Protein AF-A0A1G2Z4V5-F1 (afdb_monomer)

Nearest PDB structures (foldseek):
  4zr8-assembly1_B  TM=8.548E-01  e=4.952E-03  Acinetobacter baumannii AB5075
  4zr8-assembly1_A  TM=8.471E-01  e=4.952E-03  Acinetobacter baumannii AB5075
  1jpk-assembly1_A-2  TM=8.724E-01  e=3.486E-02  Homo sapiens
  1jpi-assembly1_A-2  TM=8.706E-01  e=3.692E-02  Homo sapiens
  1p1x-assembly2_B  TM=6.203E-01  e=1.950E-01  Escherichia coli K-12

Solvent-accessible surface area (backbone atoms only — not comparable to full-atom values): 11414 Å² total; per-residue (Å²): 136,90,85,61,62,84,52,39,52,63,18,20,52,78,68,78,39,34,32,60,64,20,52,75,34,43,69,43,40,20,53,11,47,30,53,41,36,76,73,66,66,35,69,61,67,56,93,45,29,66,65,90,46,40,68,50,32,45,74,68,33,64,68,43,87,48,70,80,77,37,71,57,43,62,88,61,80,83,57,99,47,80,72,57,61,78,73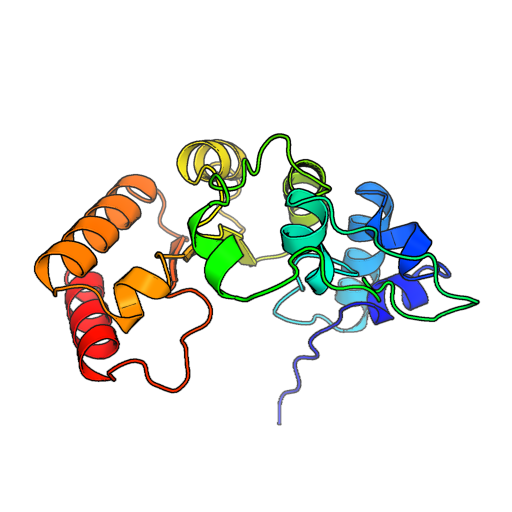,58,72,84,77,51,41,81,73,34,55,70,54,58,55,41,63,68,29,50,60,69,39,68,51,54,55,47,76,43,56,49,74,38,61,54,66,63,50,45,65,74,50,61,85,48,65,78,29,34,38,31,45,24,41,54,37,65,42,55,45,71,45,56,69,72,56,44,50,52,50,50,54,51,54,50,62,73,41,64,96,50,83,53,54,44,83,37,57,58,81,71,60,91,83,39,52,64,63,53,55,51,52,49,52,56,56,60,74,76,108

pLDDT: mean 85.46, std 8.33, range [49.22, 97.31]

Foldseek 3Di:
DDDADADAQVLLVLVVHALVVQQQALLSQLNSQLSVCVPRVHPPRDQGHLPVCQVVQLVVQDFDDDPDNDGTDRPDHPDPDPVCVVVDDQGAQCDGGSNNSGLVSVVSSVGQEDEAEPSYPLLVSCVVCVPVLSHQYEYEDDQCCLQPNDLVSLLVSLVVVCVSCPPRDRYHYHHPPHDPNRDVVSVVSSVVSNVVD

Mean predicted aligned error: 10.39 Å

Sequence (197 aa):
MDISPSVYEHAAFLIGRTPWEASRNGDLIFEAHAEAYRRYRQTPIMPGIDIYNLEAEAYGGVVEKPGGVGVPAIKKPILGSAYELTTLRPLDPQRDGRIPVIVDDMLSTGTGYLVCPFETDQEAFMRKVWDRTDVRIRINSDVELISRGAWEQIRADADRIIRLAEGRENVCMGTGALPYETPPENVLMLMDYVRRR

Structure (mmCIF, N/CA/C/O backbone):
data_AF-A0A1G2Z4V5-F1
#
_entry.id   AF-A0A1G2Z4V5-F1
#
loop_
_atom_site.group_PDB
_atom_site.id
_atom_site.type_symbol
_atom_site.label_atom_id
_atom_site.label_alt_id
_atom_site.label_comp_id
_atom_site.label_asym_id
_atom_site.label_entity_id
_atom_site.label_seq_id
_atom_site.pdbx_PDB_ins_code
_atom_site.Cartn_x
_atom_site.Cartn_y
_atom_site.Cartn_z
_atom_site.occupancy
_atom_site.B_iso_or_equiv
_atom_site.auth_seq_id
_atom_site.auth_comp_id
_atom_site.auth_asym_id
_atom_site.auth_atom_id
_atom_site.pdbx_PDB_model_num
ATOM 1 N N . MET A 1 1 ? 5.479 -16.846 21.937 1.00 49.22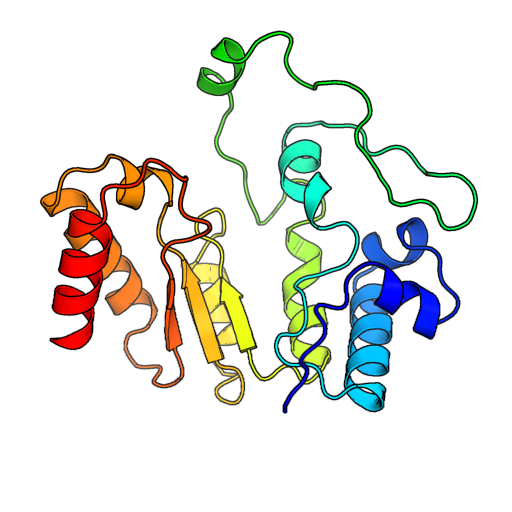 1 MET A N 1
ATOM 2 C CA . MET A 1 1 ? 6.079 -15.937 20.942 1.00 49.22 1 MET A CA 1
ATOM 3 C C . MET A 1 1 ? 5.167 -15.985 19.738 1.00 49.22 1 MET A C 1
ATOM 5 O O . MET A 1 1 ? 4.939 -17.084 19.250 1.00 49.22 1 MET A O 1
ATOM 9 N N . ASP A 1 2 ? 4.585 -14.851 19.357 1.00 58.84 2 ASP A N 1
ATOM 10 C CA . ASP A 1 2 ? 3.676 -14.767 18.210 1.00 58.84 2 ASP A CA 1
ATOM 11 C C . ASP A 1 2 ? 4.446 -14.505 16.915 1.00 58.84 2 ASP A C 1
ATOM 13 O O . ASP A 1 2 ? 5.480 -13.834 16.920 1.00 58.84 2 ASP A O 1
ATOM 17 N N . ILE A 1 3 ? 3.927 -15.042 15.812 1.00 64.94 3 ILE A N 1
ATOM 18 C CA . ILE A 1 3 ? 4.439 -14.851 14.454 1.00 64.94 3 ILE A CA 1
ATOM 19 C C . ILE A 1 3 ? 3.297 -14.364 13.567 1.00 64.94 3 ILE A C 1
ATOM 21 O O . ILE A 1 3 ? 2.235 -14.976 13.527 1.00 64.94 3 ILE A O 1
ATOM 25 N N . SER A 1 4 ? 3.528 -13.275 12.835 1.00 69.94 4 SER A N 1
ATOM 26 C CA . SER A 1 4 ? 2.608 -12.801 11.805 1.00 69.94 4 SER A CA 1
ATOM 27 C C . SER A 1 4 ? 3.356 -12.657 10.480 1.00 69.94 4 SER A C 1
ATOM 29 O O . SER A 1 4 ? 4.174 -11.744 10.339 1.00 69.94 4 SER A O 1
ATOM 31 N N . PRO A 1 5 ? 3.171 -13.590 9.532 1.00 69.19 5 PRO A N 1
ATOM 32 C CA . PRO A 1 5 ? 3.927 -13.588 8.290 1.00 69.19 5 PRO A CA 1
ATOM 33 C C . PRO A 1 5 ? 3.377 -12.550 7.303 1.00 69.19 5 PRO A C 1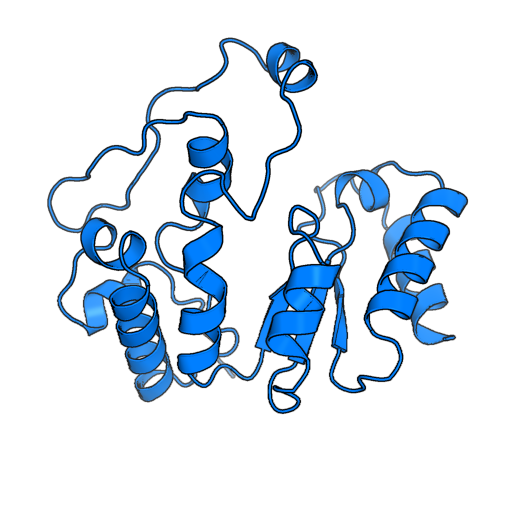
ATOM 35 O O . PRO A 1 5 ? 2.184 -12.529 7.009 1.00 69.19 5 PRO A O 1
ATOM 38 N N . SER A 1 6 ? 4.259 -11.742 6.714 1.00 80.31 6 SER A N 1
ATOM 39 C CA . SER A 1 6 ? 3.913 -10.902 5.562 1.00 80.31 6 SER A CA 1
ATOM 40 C C . SER A 1 6 ? 3.901 -11.755 4.295 1.00 80.31 6 SER A C 1
ATOM 42 O O . SER A 1 6 ? 4.950 -12.085 3.742 1.00 80.31 6 SER A O 1
ATOM 44 N N . VAL A 1 7 ? 2.709 -12.153 3.857 1.00 83.31 7 VAL A N 1
ATOM 45 C CA . VAL A 1 7 ? 2.523 -13.034 2.698 1.00 83.31 7 VAL A CA 1
ATOM 46 C C . VAL A 1 7 ? 2.295 -12.188 1.444 1.00 83.31 7 VAL A C 1
ATOM 48 O O . VAL A 1 7 ? 1.261 -11.543 1.345 1.00 83.31 7 VAL A O 1
ATOM 51 N N . TYR A 1 8 ? 3.245 -12.201 0.503 1.00 86.88 8 TYR A N 1
ATOM 52 C CA . TYR A 1 8 ? 3.154 -11.532 -0.807 1.00 86.88 8 TYR A CA 1
ATOM 53 C C . TYR A 1 8 ? 2.958 -12.572 -1.925 1.00 86.88 8 TYR A C 1
ATOM 55 O O . TYR A 1 8 ? 1.900 -13.189 -2.014 1.00 86.88 8 TYR A O 1
ATOM 63 N N . GLU A 1 9 ? 3.988 -12.859 -2.725 1.00 89.62 9 GLU A N 1
ATOM 64 C CA . GLU A 1 9 ? 3.958 -13.807 -3.853 1.00 89.62 9 GLU A CA 1
ATOM 65 C C . GLU A 1 9 ? 3.586 -15.228 -3.432 1.00 89.62 9 GLU A C 1
ATOM 67 O O . GLU A 1 9 ? 2.983 -15.976 -4.202 1.00 89.62 9 GLU A O 1
ATOM 72 N N . HIS A 1 10 ? 3.892 -15.585 -2.185 1.00 89.50 10 HIS A N 1
ATOM 73 C CA . HIS A 1 10 ? 3.499 -16.866 -1.606 1.00 89.50 10 HIS A CA 1
ATOM 74 C C . HIS A 1 10 ? 1.977 -17.068 -1.595 1.00 89.50 10 HIS A C 1
ATOM 76 O O . HIS A 1 10 ? 1.522 -18.204 -1.652 1.00 89.50 10 HIS A O 1
ATOM 82 N N . ALA A 1 11 ? 1.171 -16.001 -1.609 1.00 87.88 11 ALA A N 1
ATOM 83 C CA . ALA A 1 11 ? -0.277 -16.126 -1.740 1.00 87.88 11 ALA A CA 1
ATOM 84 C C . ALA A 1 11 ? -0.675 -16.786 -3.079 1.00 87.88 11 ALA A C 1
ATOM 86 O O . ALA A 1 11 ? -1.522 -17.677 -3.085 1.00 87.88 11 ALA A O 1
ATOM 87 N N . ALA A 1 12 ? -0.026 -16.434 -4.202 1.00 92.69 12 ALA A N 1
ATOM 88 C CA . ALA A 1 12 ? -0.297 -17.065 -5.505 1.00 92.69 12 ALA A CA 1
ATOM 89 C C . ALA A 1 12 ? 0.017 -18.566 -5.495 1.00 92.69 12 ALA A C 1
ATOM 91 O O . ALA A 1 12 ? -0.717 -19.368 -6.079 1.00 92.69 12 ALA A O 1
ATOM 92 N N . PHE A 1 13 ? 1.080 -18.957 -4.789 1.00 93.31 13 PHE A N 1
ATOM 93 C CA . PHE A 1 13 ? 1.459 -20.360 -4.654 1.00 93.31 13 PHE A CA 1
ATOM 94 C C . PHE A 1 13 ? 0.344 -21.197 -4.010 1.00 93.31 13 PHE A C 1
ATOM 96 O O . PHE A 1 13 ? 0.098 -22.323 -4.442 1.00 93.31 13 PHE A O 1
ATOM 103 N N . LEU A 1 14 ? -0.375 -20.645 -3.026 1.00 91.50 14 LEU A N 1
ATOM 104 C CA . LEU A 1 14 ? -1.431 -21.367 -2.307 1.00 91.50 14 LEU A CA 1
ATOM 105 C C . LEU A 1 14 ? -2.638 -21.734 -3.177 1.00 91.50 14 LEU A C 1
ATOM 107 O O . LEU A 1 14 ? -3.346 -22.683 -2.843 1.00 91.50 14 LEU A O 1
ATOM 111 N N . ILE A 1 15 ? -2.836 -21.026 -4.290 1.00 95.38 15 ILE A N 1
ATOM 112 C CA . ILE A 1 15 ? -3.907 -21.276 -5.267 1.00 95.38 15 ILE A CA 1
ATOM 113 C C . ILE A 1 15 ? -3.379 -21.899 -6.571 1.00 95.38 15 ILE A C 1
ATOM 115 O O . ILE A 1 15 ? -4.083 -21.954 -7.577 1.00 95.38 15 ILE A O 1
ATOM 119 N N . GLY A 1 16 ? -2.122 -22.360 -6.584 1.00 92.31 16 GLY A N 1
ATOM 120 C CA . GLY A 1 16 ? -1.518 -23.006 -7.753 1.00 92.31 16 GLY A CA 1
ATOM 121 C C . GLY A 1 16 ? -1.302 -22.066 -8.944 1.00 92.31 16 GLY A C 1
ATOM 122 O O . GLY A 1 16 ? -1.299 -22.520 -10.089 1.00 92.31 16 GLY A O 1
ATOM 123 N N . ARG A 1 17 ? -1.135 -20.763 -8.691 1.00 95.62 17 ARG A N 1
ATOM 124 C CA . ARG A 1 17 ? -0.863 -19.743 -9.712 1.00 95.62 17 ARG A CA 1
ATOM 125 C C . ARG A 1 17 ? 0.556 -19.212 -9.598 1.00 95.62 17 ARG A C 1
ATOM 127 O O . ARG A 1 17 ? 1.186 -19.252 -8.541 1.00 95.62 17 ARG A O 1
ATOM 134 N N . THR A 1 18 ? 1.063 -18.680 -10.702 1.00 95.38 18 THR A N 1
ATOM 135 C CA . THR A 1 18 ? 2.295 -17.887 -10.683 1.00 95.38 18 THR A CA 1
ATOM 136 C C . THR A 1 18 ? 2.016 -16.480 -10.144 1.00 95.38 18 THR A C 1
ATOM 138 O O . THR A 1 18 ? 0.908 -15.962 -10.322 1.00 95.38 18 THR A O 1
ATOM 141 N N . PRO A 1 19 ? 3.019 -15.802 -9.554 1.00 92.31 19 PRO A N 1
ATOM 142 C CA . PRO A 1 19 ? 2.883 -14.398 -9.175 1.00 92.31 19 PRO A CA 1
ATOM 143 C C . PRO A 1 19 ? 2.462 -13.506 -10.346 1.00 92.31 19 PRO A C 1
ATOM 145 O O . PRO A 1 19 ? 1.665 -12.588 -10.163 1.00 92.31 19 PRO A O 1
ATOM 148 N N . TRP A 1 20 ? 2.947 -13.809 -11.558 1.00 93.75 20 TRP A N 1
ATOM 149 C CA . TRP A 1 20 ? 2.545 -13.124 -12.786 1.00 93.75 20 TRP A CA 1
ATOM 150 C C . TRP A 1 20 ? 1.044 -13.240 -13.048 1.00 93.75 20 TRP A C 1
ATOM 152 O O . TRP A 1 20 ? 0.392 -12.229 -13.257 1.00 93.75 20 TRP A O 1
ATOM 162 N N . GLU A 1 21 ? 0.479 -14.447 -13.039 1.00 93.56 21 GLU A N 1
ATOM 163 C CA . GLU A 1 21 ? -0.951 -14.632 -13.317 1.00 93.56 21 GLU A CA 1
ATOM 164 C C . GLU A 1 21 ? -1.824 -13.948 -12.268 1.00 93.56 21 GLU A C 1
ATOM 166 O O . GLU A 1 21 ? -2.744 -13.216 -12.627 1.00 93.56 21 GLU A O 1
ATOM 171 N N . ALA A 1 22 ? -1.512 -14.158 -10.986 1.00 92.31 22 ALA A N 1
ATOM 172 C CA . ALA A 1 22 ? -2.353 -13.674 -9.901 1.00 92.31 22 ALA A CA 1
ATOM 173 C C . ALA A 1 22 ? -2.391 -12.143 -9.848 1.00 92.31 22 ALA A C 1
ATOM 175 O O . ALA A 1 22 ? -3.457 -11.549 -9.853 1.00 92.31 22 ALA A O 1
ATOM 176 N N . SER A 1 23 ? -1.238 -11.479 -9.899 1.00 90.00 23 SER A N 1
ATOM 177 C CA . SER A 1 23 ? -1.145 -10.014 -9.760 1.00 90.00 23 SER A CA 1
ATOM 178 C C . SER A 1 23 ? -1.735 -9.188 -10.914 1.00 90.00 23 SER A C 1
ATOM 180 O O . SER A 1 23 ? -1.718 -7.958 -10.856 1.00 90.00 23 SER A O 1
ATOM 182 N N . ARG A 1 24 ? -2.215 -9.822 -11.991 1.00 90.12 24 ARG A N 1
ATOM 183 C CA . ARG A 1 24 ? -2.901 -9.148 -13.110 1.00 90.12 24 ARG A CA 1
ATOM 184 C C . ARG A 1 24 ? -4.418 -9.331 -13.082 1.00 90.12 24 ARG A C 1
ATOM 186 O O . ARG A 1 24 ? -5.097 -8.818 -13.966 1.00 90.12 24 ARG A O 1
ATOM 193 N N . ASN A 1 25 ? -4.948 -10.058 -12.104 1.00 88.62 25 ASN A N 1
ATOM 194 C CA . ASN A 1 25 ? -6.370 -10.328 -11.994 1.00 88.62 25 ASN A CA 1
ATOM 195 C C . ASN A 1 25 ? -6.818 -10.154 -10.541 1.00 88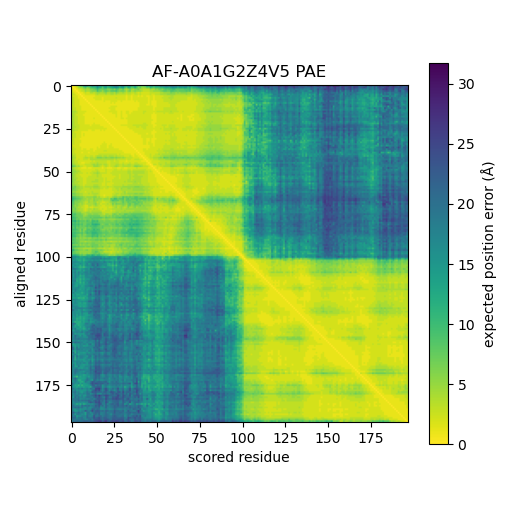.62 25 ASN A C 1
ATOM 197 O O . ASN A 1 25 ? -6.371 -10.879 -9.656 1.00 88.62 25 ASN A O 1
ATOM 201 N N . GLY A 1 26 ? -7.726 -9.207 -10.337 1.00 84.31 26 GLY A N 1
ATOM 202 C CA . GLY A 1 26 ? -8.340 -8.905 -9.054 1.00 84.31 26 GLY A CA 1
ATOM 203 C C . GLY A 1 26 ? -8.889 -10.120 -8.304 1.00 84.31 26 GLY A C 1
ATOM 204 O O . GLY A 1 26 ? -8.491 -10.379 -7.166 1.00 84.31 26 GLY A O 1
ATOM 205 N N . ASP A 1 27 ? -9.682 -10.949 -8.987 1.00 86.94 27 ASP A N 1
ATOM 206 C CA . ASP A 1 27 ? -10.260 -12.174 -8.425 1.00 86.94 27 ASP A CA 1
ATOM 207 C C . ASP A 1 27 ? -9.172 -13.145 -7.941 1.00 86.94 27 ASP A C 1
ATOM 209 O O . ASP A 1 27 ? -9.311 -13.765 -6.887 1.00 86.94 27 ASP A O 1
ATOM 213 N N . LEU A 1 28 ? -8.057 -13.255 -8.676 1.00 91.69 28 LEU A N 1
ATOM 214 C CA . LEU A 1 28 ? -6.940 -14.123 -8.291 1.00 91.69 28 LEU A CA 1
ATOM 215 C C . LEU A 1 28 ? -6.133 -13.553 -7.118 1.00 91.69 28 LEU A C 1
ATOM 217 O O . LEU A 1 28 ? -5.633 -14.329 -6.304 1.00 91.69 28 LEU A O 1
ATOM 221 N N . ILE A 1 29 ? -5.995 -12.225 -7.010 1.00 88.62 29 ILE A N 1
ATOM 222 C CA . ILE A 1 29 ? -5.379 -11.572 -5.840 1.00 88.62 29 ILE A CA 1
ATOM 223 C C . ILE A 1 29 ? -6.225 -11.853 -4.597 1.00 88.62 29 ILE A C 1
ATOM 225 O O . ILE A 1 29 ? -5.682 -12.253 -3.561 1.00 88.62 29 ILE A O 1
ATOM 229 N N . PHE A 1 30 ? -7.544 -11.682 -4.711 1.00 88.19 30 PHE A N 1
ATOM 230 C CA . PHE A 1 30 ? -8.487 -11.998 -3.646 1.00 88.19 30 PHE A CA 1
ATOM 231 C C . PHE A 1 30 ? -8.400 -13.473 -3.242 1.00 88.19 30 PHE A C 1
ATOM 233 O O . PHE A 1 30 ? -8.173 -13.770 -2.067 1.00 88.19 30 PHE A O 1
ATOM 240 N N . GLU A 1 31 ? -8.541 -14.396 -4.198 1.00 91.00 31 GLU A N 1
ATOM 241 C CA . GLU A 1 31 ? -8.523 -15.842 -3.950 1.00 91.00 31 GLU A CA 1
ATOM 242 C C . GLU A 1 31 ? -7.232 -16.264 -3.231 1.00 91.00 31 GLU A C 1
ATOM 244 O O . GLU A 1 31 ? -7.280 -16.964 -2.214 1.00 91.00 31 GLU A O 1
ATOM 249 N N . ALA A 1 32 ? -6.087 -15.766 -3.708 1.00 92.12 32 ALA A N 1
ATOM 250 C CA . ALA A 1 32 ? -4.766 -16.019 -3.146 1.00 92.12 32 ALA A CA 1
ATOM 251 C C . ALA A 1 32 ? -4.645 -15.556 -1.685 1.00 92.12 32 ALA A C 1
ATOM 253 O O . ALA A 1 32 ? -4.225 -16.325 -0.812 1.00 92.12 32 ALA A O 1
ATOM 254 N N . HIS A 1 33 ? -5.019 -14.306 -1.393 1.00 90.19 33 HIS A N 1
ATOM 255 C CA . HIS A 1 33 ? -4.912 -13.747 -0.040 1.00 90.19 33 HIS A CA 1
ATOM 256 C C . HIS A 1 33 ? -5.959 -14.306 0.921 1.00 90.19 33 HIS A C 1
ATOM 258 O O . HIS A 1 33 ? -5.649 -14.523 2.095 1.00 90.19 33 HIS A O 1
ATOM 264 N N . ALA A 1 34 ? -7.164 -14.613 0.436 1.00 89.69 34 ALA A N 1
ATOM 265 C CA . ALA A 1 34 ? -8.182 -15.306 1.216 1.00 89.69 34 ALA A CA 1
ATOM 266 C C . ALA A 1 34 ? -7.701 -16.707 1.622 1.00 89.69 34 ALA A C 1
ATOM 268 O O . ALA A 1 34 ? -7.862 -17.105 2.778 1.00 89.69 34 ALA A O 1
ATOM 269 N N . GLU A 1 35 ? -7.064 -17.446 0.708 1.00 92.06 35 GLU A N 1
ATOM 270 C CA . GLU A 1 35 ? -6.485 -18.754 1.019 1.00 92.06 35 GLU A CA 1
ATOM 271 C C . GLU A 1 35 ? -5.316 -18.651 2.006 1.00 92.06 35 GLU A C 1
ATOM 273 O O . GLU A 1 35 ? -5.252 -19.417 2.972 1.00 92.06 35 GLU A O 1
ATOM 278 N N . ALA A 1 36 ? -4.437 -17.658 1.839 1.00 86.75 36 ALA A N 1
ATOM 279 C CA . ALA A 1 36 ? -3.387 -17.366 2.813 1.00 86.75 36 ALA A CA 1
ATOM 280 C C . ALA A 1 36 ? -3.969 -17.091 4.205 1.00 86.75 36 ALA A C 1
ATOM 282 O O . ALA A 1 36 ? -3.545 -17.713 5.181 1.00 86.75 36 ALA A O 1
ATOM 283 N N . TYR A 1 37 ? -4.990 -16.233 4.290 1.00 87.00 37 TYR A N 1
ATOM 284 C CA . TYR A 1 37 ? -5.643 -15.890 5.551 1.00 87.00 37 TYR A CA 1
ATOM 285 C C . TYR A 1 37 ? -6.307 -17.094 6.221 1.00 87.00 37 TYR A C 1
ATOM 287 O O . TYR A 1 37 ? -6.142 -17.289 7.427 1.00 87.00 37 TYR A O 1
ATOM 295 N N . ARG A 1 38 ? -7.007 -17.952 5.464 1.00 87.88 38 ARG A N 1
ATOM 296 C CA . ARG A 1 38 ? -7.602 -19.187 6.011 1.00 87.88 38 ARG A CA 1
ATOM 297 C C . ARG A 1 38 ? -6.555 -20.090 6.664 1.00 87.88 38 ARG A C 1
ATOM 299 O O . ARG A 1 38 ? -6.861 -20.710 7.683 1.00 87.88 38 ARG A O 1
ATOM 306 N N . ARG A 1 39 ? -5.340 -20.144 6.107 1.00 87.88 39 ARG A N 1
ATOM 307 C CA . ARG A 1 39 ? -4.242 -20.995 6.594 1.00 87.88 39 ARG A CA 1
ATOM 308 C C . ARG A 1 39 ? -3.463 -20.387 7.747 1.00 87.88 39 ARG A C 1
ATOM 310 O O . ARG A 1 39 ? -3.193 -21.082 8.722 1.00 87.88 39 ARG A O 1
ATOM 317 N N . TYR A 1 40 ? -3.066 -19.127 7.616 1.00 84.12 40 TYR A N 1
ATOM 318 C CA . TYR A 1 40 ? -2.091 -18.518 8.520 1.00 84.12 40 TYR A CA 1
ATOM 319 C C . TYR A 1 40 ? -2.701 -17.515 9.485 1.00 84.12 40 TYR A C 1
ATOM 321 O O . TYR A 1 40 ? -2.047 -17.162 10.460 1.00 84.12 40 TYR A O 1
ATOM 329 N N . ARG A 1 41 ? -3.933 -17.053 9.228 1.00 83.69 41 ARG A N 1
ATOM 330 C CA . ARG A 1 41 ? -4.572 -15.967 9.987 1.00 83.69 41 ARG A CA 1
ATOM 331 C C . ARG A 1 41 ? -3.668 -14.736 10.090 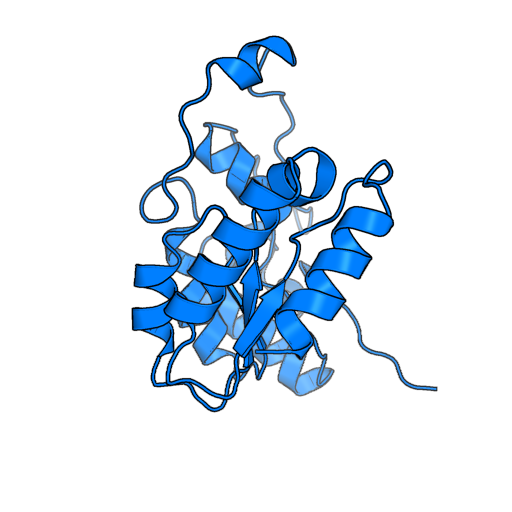1.00 83.69 41 ARG A C 1
ATOM 333 O O . ARG A 1 41 ? -3.678 -14.048 11.106 1.00 83.69 41 ARG A O 1
ATOM 340 N N . GLN A 1 42 ? -2.869 -14.480 9.050 1.00 78.31 42 GLN A N 1
ATOM 341 C CA . GLN A 1 42 ? -1.861 -13.432 9.081 1.00 78.31 42 GLN A CA 1
ATOM 342 C C . GLN A 1 42 ? -2.498 -12.050 9.205 1.00 78.31 42 GLN A C 1
ATOM 344 O O . GLN A 1 42 ? -3.506 -11.747 8.561 1.00 78.31 42 GLN A O 1
ATOM 349 N N . THR A 1 43 ? -1.877 -11.204 10.022 1.00 78.69 43 THR A N 1
ATOM 350 C CA . THR A 1 43 ? -2.241 -9.794 10.186 1.00 78.69 43 THR A CA 1
ATOM 351 C C . THR A 1 43 ? -0.959 -8.954 10.197 1.00 78.69 43 THR A C 1
ATOM 353 O O . THR A 1 43 ? -0.221 -9.004 11.186 1.00 78.69 43 THR A O 1
ATOM 356 N N . PRO A 1 44 ? -0.653 -8.198 9.131 1.00 76.50 44 PRO A N 1
ATOM 357 C CA . PRO A 1 44 ? -1.585 -7.708 8.114 1.00 76.50 44 PRO A CA 1
ATOM 358 C C . PRO A 1 44 ? -1.736 -8.649 6.908 1.00 76.50 44 PRO A C 1
ATOM 360 O O . PRO A 1 44 ? -0.852 -9.453 6.619 1.00 76.50 44 PRO A O 1
ATOM 363 N N . ILE A 1 45 ? -2.832 -8.488 6.161 1.00 81.88 45 ILE A N 1
ATOM 364 C CA . ILE A 1 45 ? -2.941 -8.990 4.783 1.00 81.88 45 ILE A CA 1
ATOM 365 C C . ILE A 1 45 ? -2.259 -7.967 3.869 1.00 81.88 45 ILE A C 1
ATOM 367 O O . ILE A 1 45 ? -2.530 -6.769 3.967 1.00 81.88 45 ILE A O 1
ATOM 371 N N . MET A 1 46 ? -1.320 -8.424 3.038 1.00 82.50 46 MET A N 1
ATOM 372 C CA . MET A 1 46 ? -0.554 -7.539 2.157 1.00 82.50 46 MET A CA 1
ATOM 373 C C . MET A 1 46 ? -1.427 -7.019 1.008 1.00 82.50 46 MET A C 1
ATOM 375 O O . MET A 1 46 ? -2.338 -7.724 0.577 1.00 82.50 46 MET A O 1
ATOM 379 N N . PRO A 1 47 ? -1.149 -5.813 0.475 1.00 72.44 47 PRO A N 1
ATOM 380 C CA . PRO A 1 47 ? -2.041 -5.152 -0.472 1.00 72.44 47 PRO A CA 1
ATOM 381 C C . PRO A 1 47 ? -2.071 -5.728 -1.886 1.00 72.44 47 PRO A C 1
ATOM 383 O O . PRO A 1 47 ? -2.771 -5.218 -2.750 1.00 72.44 47 PRO A O 1
ATOM 386 N N . GLY A 1 48 ? -1.333 -6.800 -2.142 1.00 83.62 48 GLY A N 1
ATOM 387 C CA . GLY A 1 48 ? -1.358 -7.464 -3.428 1.00 83.62 48 GLY A CA 1
ATOM 388 C C . GLY A 1 48 ? -0.226 -8.461 -3.568 1.00 83.62 48 GLY A C 1
ATOM 389 O O . GLY A 1 48 ? 0.417 -8.858 -2.596 1.00 83.62 48 GLY A O 1
ATOM 390 N N . ILE A 1 49 ? -0.014 -8.865 -4.809 1.00 88.56 49 ILE A N 1
ATOM 391 C CA . ILE A 1 49 ? 1.119 -9.659 -5.277 1.00 88.56 49 ILE A CA 1
ATOM 392 C C . ILE A 1 49 ? 1.800 -8.786 -6.323 1.00 88.56 49 ILE A C 1
ATOM 394 O O . ILE A 1 49 ? 1.084 -8.137 -7.087 1.00 88.56 49 ILE A O 1
ATOM 398 N N . ASP A 1 50 ? 3.136 -8.755 -6.378 1.00 89.00 50 ASP A N 1
ATOM 399 C CA . ASP A 1 50 ? 3.850 -7.864 -7.306 1.00 89.00 50 ASP A CA 1
ATOM 400 C C . ASP A 1 50 ? 3.543 -6.366 -7.069 1.00 89.00 50 ASP A C 1
ATOM 402 O O . ASP A 1 50 ? 3.387 -5.577 -8.001 1.00 89.00 50 ASP A O 1
ATOM 406 N N . ILE A 1 51 ? 3.429 -5.964 -5.798 1.00 83.69 51 ILE A N 1
ATOM 407 C CA . ILE A 1 51 ? 3.069 -4.580 -5.446 1.00 83.69 51 ILE A CA 1
ATOM 408 C C . ILE A 1 51 ? 4.183 -3.579 -5.779 1.00 83.69 51 ILE A C 1
ATOM 410 O O . ILE A 1 51 ? 3.912 -2.406 -5.981 1.00 83.69 51 ILE A O 1
ATOM 414 N N . TYR A 1 52 ? 5.431 -4.044 -5.873 1.00 84.44 52 TYR A N 1
ATOM 415 C CA . TYR A 1 52 ? 6.625 -3.203 -6.014 1.00 84.44 52 TYR A CA 1
ATOM 416 C C . TYR A 1 52 ? 6.795 -2.579 -7.404 1.00 84.44 52 TYR A C 1
ATOM 418 O O . TYR A 1 52 ? 7.676 -1.747 -7.600 1.00 84.44 52 TYR A O 1
ATOM 426 N N . ASN A 1 53 ? 6.011 -3.030 -8.386 1.00 89.38 53 ASN A N 1
ATOM 427 C CA . ASN A 1 53 ? 6.093 -2.547 -9.760 1.00 89.38 53 ASN A CA 1
ATOM 428 C C . ASN A 1 53 ? 4.940 -1.601 -10.126 1.00 89.38 53 ASN A C 1
ATOM 430 O O . ASN A 1 53 ? 4.954 -1.087 -11.239 1.00 89.38 53 ASN A O 1
ATOM 434 N N . LEU A 1 54 ? 3.952 -1.378 -9.250 1.00 86.50 54 LEU A N 1
ATOM 435 C CA . LEU A 1 54 ? 2.725 -0.649 -9.601 1.00 86.50 54 LEU A CA 1
ATOM 436 C C . LEU A 1 54 ? 3.001 0.810 -9.982 1.00 86.50 54 LEU A C 1
ATOM 438 O O . LEU A 1 54 ? 2.524 1.276 -11.015 1.00 86.50 54 LEU A O 1
ATOM 442 N N . GLU A 1 55 ? 3.812 1.513 -9.195 1.00 85.12 55 GLU A N 1
ATOM 443 C CA . GLU A 1 55 ? 4.139 2.922 -9.422 1.00 85.12 55 GLU A CA 1
ATOM 444 C C . GLU A 1 55 ? 5.015 3.081 -10.664 1.00 85.12 55 GLU A C 1
ATOM 446 O O . GLU A 1 55 ? 4.769 3.925 -11.522 1.00 85.12 55 GLU A O 1
ATOM 451 N N . ALA A 1 56 ? 6.025 2.226 -10.803 1.00 87.94 56 ALA A N 1
ATOM 452 C CA . ALA A 1 56 ? 6.903 2.249 -11.961 1.00 87.94 56 ALA A CA 1
ATOM 453 C C . ALA A 1 56 ? 6.142 1.872 -13.250 1.00 87.94 56 ALA A C 1
ATOM 455 O O . ALA A 1 56 ? 6.343 2.504 -14.284 1.00 87.94 56 ALA A O 1
ATOM 456 N N . GLU A 1 57 ? 5.211 0.918 -13.198 1.00 89.62 57 GLU A N 1
ATOM 457 C CA . GLU A 1 57 ? 4.305 0.591 -14.308 1.00 89.62 57 GLU A CA 1
ATOM 458 C C . GLU A 1 57 ? 3.393 1.772 -14.669 1.00 89.62 57 GLU A C 1
ATOM 460 O O . GLU A 1 57 ? 3.238 2.080 -15.852 1.00 89.62 57 GLU A O 1
ATOM 465 N N . ALA A 1 58 ? 2.861 2.491 -13.674 1.00 88.12 58 ALA A N 1
ATOM 466 C CA . ALA A 1 58 ? 2.069 3.705 -13.888 1.00 88.12 58 ALA A CA 1
ATOM 467 C C . ALA A 1 58 ? 2.857 4.813 -14.619 1.00 88.12 58 ALA A C 1
ATOM 469 O O . ALA A 1 58 ? 2.277 5.573 -15.396 1.00 88.12 58 ALA A O 1
ATOM 470 N N . TYR A 1 59 ? 4.184 4.854 -14.459 1.00 89.50 59 TYR A N 1
ATOM 471 C CA . TYR A 1 59 ? 5.082 5.755 -15.195 1.00 89.50 59 TYR A CA 1
ATOM 472 C C . TYR A 1 59 ? 5.596 5.199 -16.536 1.00 89.50 59 TYR A C 1
ATOM 474 O O . TYR A 1 59 ? 6.464 5.805 -17.163 1.00 89.50 59 TYR A O 1
ATOM 482 N N . GLY A 1 60 ? 5.055 4.073 -17.013 1.00 89.62 60 GLY A N 1
ATOM 483 C CA . GLY A 1 60 ? 5.425 3.464 -18.297 1.00 89.62 60 GLY A CA 1
ATOM 484 C C . GLY A 1 60 ? 6.515 2.394 -18.203 1.00 89.62 60 GLY A C 1
ATOM 485 O O . GLY A 1 60 ? 7.032 1.939 -19.226 1.00 89.62 60 GLY A O 1
ATOM 486 N N . GLY A 1 61 ? 6.867 1.967 -16.991 1.00 92.06 61 GLY A N 1
ATOM 487 C CA . GLY A 1 61 ? 7.744 0.830 -16.758 1.00 92.06 61 GLY A CA 1
ATOM 488 C C . GLY A 1 61 ? 7.152 -0.465 -17.287 1.00 92.06 61 GLY A C 1
ATOM 489 O O . GLY A 1 61 ? 6.016 -0.827 -16.997 1.00 92.06 61 GLY A O 1
ATOM 490 N N . VAL A 1 62 ? 7.949 -1.195 -18.060 1.00 92.44 62 VAL A N 1
ATOM 491 C CA . VAL A 1 62 ? 7.531 -2.484 -18.610 1.00 92.44 62 VAL A CA 1
ATOM 492 C C . VAL A 1 62 ? 7.895 -3.581 -17.620 1.00 92.44 62 VAL A C 1
ATOM 494 O O . VAL A 1 62 ? 9.067 -3.935 -17.478 1.00 92.44 62 VAL A O 1
ATOM 497 N N . VAL A 1 63 ? 6.886 -4.126 -16.941 1.00 92.19 63 VAL A N 1
ATOM 498 C CA . VAL A 1 63 ? 7.066 -5.294 -16.074 1.00 92.19 63 VAL A CA 1
ATOM 499 C C . VAL A 1 63 ? 7.234 -6.537 -16.945 1.00 92.19 63 VAL A C 1
ATOM 501 O O . VAL A 1 63 ? 6.345 -6.900 -17.717 1.00 92.19 63 VAL A O 1
ATOM 504 N N . GLU A 1 64 ? 8.377 -7.207 -16.837 1.00 92.69 64 GLU A N 1
ATOM 505 C CA . GLU A 1 64 ? 8.656 -8.395 -17.639 1.00 92.69 64 GLU A CA 1
ATOM 506 C C . GLU A 1 64 ? 8.033 -9.649 -17.024 1.00 92.69 64 GLU A C 1
ATOM 508 O O . GLU A 1 64 ? 8.108 -9.869 -15.811 1.00 92.69 64 GLU A O 1
ATOM 513 N N . LYS A 1 65 ? 7.476 -10.519 -17.880 1.00 92.44 65 LYS A N 1
ATOM 514 C CA . LYS A 1 65 ? 6.996 -11.836 -17.459 1.00 92.44 65 LYS A CA 1
ATOM 515 C C . LYS A 1 65 ? 8.180 -12.721 -17.059 1.00 92.44 65 LYS A C 1
ATOM 517 O O . LYS A 1 65 ? 9.009 -13.036 -17.917 1.00 92.44 65 LYS A O 1
ATOM 522 N N . PRO A 1 66 ? 8.264 -13.161 -15.794 1.00 87.25 66 PRO A N 1
ATOM 523 C CA . PRO A 1 66 ? 9.310 -14.073 -15.367 1.00 87.25 66 PRO A CA 1
ATOM 524 C C . PRO A 1 66 ? 9.033 -15.495 -15.874 1.00 87.25 66 PRO A C 1
ATOM 526 O O . PRO A 1 66 ? 7.895 -15.874 -16.157 1.00 87.25 66 PRO A O 1
ATOM 529 N N . GLY A 1 67 ? 10.086 -16.309 -15.969 1.00 84.00 67 GLY A N 1
ATOM 530 C CA . GLY A 1 67 ? 9.944 -17.746 -16.195 1.00 84.00 67 GLY A CA 1
ATOM 531 C C . GLY A 1 67 ? 9.507 -18.471 -14.918 1.00 84.00 67 GLY A C 1
ATOM 532 O O . GLY A 1 67 ? 10.013 -18.181 -13.834 1.00 84.00 67 GLY A O 1
ATOM 533 N N . GLY A 1 68 ? 8.595 -19.437 -15.045 1.00 86.44 68 GLY A N 1
ATOM 534 C CA . GLY A 1 68 ? 8.145 -20.276 -13.929 1.00 86.44 68 GLY A CA 1
ATOM 535 C C . GLY A 1 68 ? 7.514 -19.472 -12.787 1.00 86.44 68 GLY A C 1
ATOM 536 O O . GLY A 1 68 ? 6.590 -18.697 -13.009 1.00 86.44 68 GLY A O 1
ATOM 537 N N .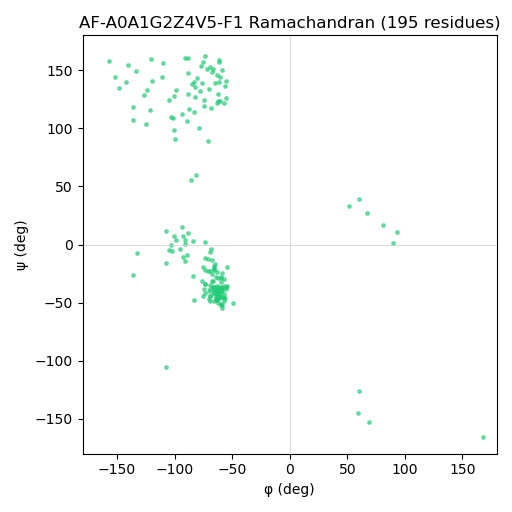 VAL A 1 69 ? 8.020 -19.671 -11.567 1.00 78.81 69 VAL A N 1
ATOM 538 C CA . VAL A 1 69 ? 7.539 -19.018 -10.331 1.00 78.81 69 VAL A CA 1
ATOM 539 C C . VAL A 1 69 ? 8.306 -17.740 -9.979 1.00 78.81 69 VAL A C 1
ATOM 541 O O . VAL A 1 69 ? 8.251 -17.280 -8.841 1.00 78.81 69 VAL A O 1
ATOM 544 N N . GLY A 1 70 ? 9.067 -17.184 -10.925 1.00 82.50 70 GLY A N 1
ATOM 545 C CA . GLY A 1 70 ? 9.799 -15.947 -10.679 1.00 82.50 70 GLY A CA 1
ATOM 546 C C . GLY A 1 70 ? 8.866 -14.780 -10.343 1.00 82.50 70 GLY A C 1
ATOM 547 O O . GLY A 1 70 ? 7.682 -14.775 -10.688 1.00 82.50 70 GLY A O 1
ATOM 548 N N . VAL A 1 71 ? 9.424 -13.779 -9.668 1.00 84.75 71 VAL A N 1
ATOM 549 C CA . VAL A 1 71 ? 8.714 -12.542 -9.329 1.00 84.75 71 VAL A CA 1
ATOM 550 C C . VAL A 1 71 ? 8.754 -11.601 -10.539 1.00 84.75 71 VAL A C 1
ATOM 552 O O . VAL A 1 71 ? 9.809 -11.498 -11.176 1.00 84.75 71 VAL A O 1
ATOM 555 N N . PRO A 1 72 ? 7.638 -10.946 -10.910 1.00 87.75 72 PRO A N 1
ATOM 556 C CA . PRO A 1 72 ? 7.647 -9.944 -11.964 1.00 87.75 72 PRO A CA 1
ATOM 557 C C . PRO A 1 72 ? 8.576 -8.790 -11.589 1.00 87.75 72 PRO A C 1
ATOM 559 O O . PRO A 1 72 ? 8.708 -8.428 -10.421 1.00 87.75 72 PRO A O 1
ATOM 562 N N . ALA A 1 73 ? 9.257 -8.230 -12.581 1.00 89.94 73 ALA A N 1
ATOM 563 C CA . ALA A 1 73 ? 10.211 -7.160 -12.340 1.00 89.94 73 ALA A CA 1
ATOM 564 C C . ALA A 1 73 ? 10.334 -6.247 -13.553 1.00 89.94 73 ALA A C 1
ATOM 566 O O . ALA A 1 73 ? 10.329 -6.704 -14.700 1.00 89.94 73 ALA A O 1
ATOM 567 N N . ILE A 1 74 ? 10.524 -4.962 -13.286 1.00 89.44 74 ILE A N 1
ATOM 568 C CA . ILE A 1 74 ? 11.019 -4.005 -14.269 1.00 89.44 74 ILE A CA 1
ATOM 569 C C . ILE A 1 74 ? 12.545 -4.106 -14.284 1.00 89.44 74 ILE A C 1
ATOM 571 O O . ILE A 1 74 ? 13.214 -3.810 -13.297 1.00 89.44 74 ILE A O 1
ATOM 575 N N . LYS A 1 75 ? 13.115 -4.558 -15.406 1.00 88.88 75 LYS A N 1
ATOM 576 C CA . LYS A 1 75 ? 14.570 -4.781 -15.528 1.00 88.88 75 LYS A CA 1
ATOM 577 C C . LYS A 1 75 ? 15.339 -3.595 -16.091 1.00 88.88 75 LYS A C 1
ATOM 579 O O . LYS A 1 75 ? 16.568 -3.610 -16.100 1.00 88.88 75 LYS A O 1
ATOM 584 N N . LYS A 1 76 ? 14.629 -2.597 -16.613 1.00 89.12 76 LYS A N 1
ATOM 585 C CA . LYS A 1 76 ? 15.222 -1.416 -17.235 1.00 89.12 76 LYS A CA 1
ATOM 586 C C . LYS A 1 76 ? 14.698 -0.167 -16.543 1.00 89.12 76 LYS A C 1
ATOM 588 O O . LYS A 1 76 ? 13.487 -0.072 -16.351 1.00 89.12 76 LYS A O 1
ATOM 593 N N . PRO A 1 77 ? 15.577 0.779 -16.186 1.00 86.00 77 PRO A N 1
ATOM 594 C CA . PRO A 1 77 ? 15.127 2.051 -15.656 1.00 86.00 77 PRO A CA 1
ATOM 595 C C . PRO A 1 77 ? 14.285 2.773 -16.713 1.00 86.00 77 PRO A C 1
ATOM 597 O O . PRO A 1 77 ? 14.592 2.733 -17.905 1.00 86.00 77 PRO A O 1
ATOM 600 N N . ILE A 1 78 ? 13.207 3.404 -16.257 1.00 89.25 78 ILE A N 1
ATOM 601 C CA . ILE A 1 78 ? 12.289 4.186 -17.098 1.00 89.25 78 ILE A CA 1
ATOM 602 C C . ILE A 1 78 ? 12.917 5.538 -17.442 1.00 89.25 78 ILE A C 1
ATOM 604 O O . ILE A 1 78 ? 12.684 6.087 -18.513 1.00 89.25 78 ILE A O 1
ATOM 608 N N . LEU A 1 79 ? 13.737 6.046 -16.523 1.00 87.31 79 LEU A N 1
ATOM 609 C CA . LEU A 1 79 ? 14.405 7.333 -16.607 1.00 87.31 79 LEU A CA 1
ATOM 610 C C . LEU A 1 79 ? 15.907 7.141 -16.790 1.00 87.31 79 LEU A C 1
ATOM 612 O O . LEU A 1 79 ? 16.503 6.236 -16.198 1.00 87.31 79 LEU A O 1
ATOM 616 N N . GLY A 1 80 ? 16.525 8.019 -17.576 1.00 85.94 80 GLY A N 1
ATOM 617 C CA . GLY A 1 80 ? 17.975 8.023 -17.775 1.00 85.94 80 GLY A CA 1
ATOM 618 C C . GLY A 1 80 ? 18.742 8.597 -16.582 1.00 85.94 80 GLY A C 1
ATOM 619 O O . GLY A 1 80 ? 19.939 8.345 -16.430 1.00 85.94 80 GLY A O 1
ATOM 620 N N . SER A 1 81 ? 18.062 9.361 -15.725 1.00 86.38 81 SER A N 1
ATOM 621 C CA . SER A 1 81 ? 18.652 10.045 -14.578 1.00 86.38 81 SER A CA 1
ATOM 622 C C . SER A 1 81 ? 17.616 10.358 -13.496 1.00 86.38 81 SER A C 1
ATOM 624 O O . SER A 1 81 ? 16.426 10.491 -13.769 1.00 86.38 81 SER A O 1
ATOM 626 N N . ALA A 1 82 ? 18.074 10.553 -12.256 1.00 82.38 82 ALA A N 1
ATOM 627 C CA . ALA A 1 82 ? 17.206 11.008 -11.166 1.00 82.38 82 ALA A CA 1
ATOM 628 C C . ALA A 1 82 ? 16.626 12.416 -11.412 1.00 82.38 82 ALA A C 1
ATOM 630 O O . ALA A 1 82 ? 15.574 12.741 -10.876 1.00 82.38 82 ALA A O 1
ATOM 631 N N . TYR A 1 83 ? 17.278 13.248 -12.235 1.00 77.19 83 TYR A N 1
ATOM 632 C CA . TYR A 1 83 ? 16.781 14.587 -12.574 1.00 77.19 83 TYR A CA 1
ATOM 633 C C . TYR A 1 83 ? 15.444 14.532 -13.323 1.00 77.19 83 TYR A C 1
ATOM 635 O O . TYR A 1 83 ? 14.562 15.353 -13.078 1.00 77.19 83 TYR A O 1
ATOM 643 N N . GLU A 1 84 ? 15.259 13.527 -14.178 1.00 81.69 84 GLU A N 1
ATOM 644 C CA . GLU A 1 84 ? 14.013 13.326 -14.923 1.00 81.69 84 GLU A CA 1
ATOM 645 C C . GLU A 1 84 ? 12.814 13.010 -14.013 1.00 81.69 84 GLU A C 1
ATOM 647 O O . GLU A 1 84 ? 11.680 13.203 -14.432 1.00 81.69 84 GLU A O 1
ATOM 652 N N . LEU A 1 85 ? 13.021 12.617 -12.746 1.00 78.75 85 LEU A N 1
ATOM 653 C CA . LEU A 1 85 ? 11.914 12.466 -11.789 1.00 78.75 85 LEU A CA 1
ATOM 654 C C . LEU A 1 85 ? 11.160 13.788 -11.588 1.00 78.75 85 LEU A C 1
ATOM 656 O O . LEU A 1 85 ? 9.951 13.783 -11.387 1.00 78.75 85 LEU A O 1
ATOM 660 N N . THR A 1 86 ? 11.860 14.922 -11.690 1.00 82.12 86 THR A N 1
ATOM 661 C CA . THR A 1 86 ? 11.274 16.260 -11.490 1.00 82.12 86 THR A CA 1
ATOM 662 C C . THR A 1 86 ? 10.339 16.692 -12.618 1.00 82.12 86 THR A C 1
ATOM 664 O O . THR A 1 86 ? 9.618 17.677 -12.471 1.00 82.12 86 THR A O 1
ATOM 667 N N . THR A 1 87 ? 10.346 15.976 -13.746 1.00 83.31 87 THR A N 1
ATOM 668 C CA . THR A 1 87 ? 9.504 16.276 -14.910 1.00 83.31 87 THR A CA 1
ATOM 669 C C . THR A 1 87 ? 8.297 15.346 -15.016 1.00 83.31 87 THR A C 1
ATOM 671 O O . THR A 1 87 ? 7.437 15.560 -15.875 1.00 83.31 87 THR A O 1
ATOM 674 N N . LEU A 1 88 ? 8.200 14.332 -14.148 1.00 82.69 88 LEU A N 1
ATOM 675 C CA . LEU A 1 88 ? 7.058 13.431 -14.117 1.00 82.69 88 LEU A CA 1
ATOM 676 C C . LEU A 1 88 ? 5.815 14.157 -13.597 1.00 82.69 88 LEU A C 1
ATOM 678 O O . LEU A 1 88 ? 5.839 14.847 -12.579 1.00 82.69 88 LEU A O 1
ATOM 682 N N . ARG A 1 89 ? 4.695 13.966 -14.299 1.00 85.25 89 ARG A N 1
ATOM 683 C CA . ARG A 1 89 ? 3.376 14.320 -13.761 1.00 85.25 89 ARG A CA 1
ATOM 684 C C . ARG A 1 89 ? 3.054 13.392 -12.582 1.00 85.25 89 ARG A C 1
ATOM 686 O O . ARG A 1 89 ? 3.439 12.232 -12.657 1.00 85.25 89 ARG A O 1
ATOM 693 N N . PRO A 1 90 ? 2.303 13.830 -11.562 1.00 79.88 90 PRO A N 1
ATOM 694 C CA . PRO A 1 90 ? 1.777 12.916 -10.551 1.00 79.88 90 PRO A CA 1
ATOM 695 C C . PRO A 1 90 ? 0.961 11.778 -11.187 1.00 79.88 90 PRO A C 1
ATOM 697 O O . PRO A 1 90 ? 0.222 12.018 -12.150 1.00 79.88 90 PRO A O 1
ATOM 700 N N . LEU A 1 91 ? 1.100 10.557 -10.660 1.00 77.56 91 LEU A N 1
ATOM 701 C CA . LEU A 1 91 ? 0.292 9.405 -11.071 1.00 77.56 91 LEU A CA 1
ATOM 702 C C . LEU A 1 91 ? -1.192 9.633 -10.757 1.00 77.56 91 LEU A C 1
ATOM 704 O O . LEU A 1 91 ? -1.529 10.251 -9.747 1.00 77.56 91 LEU A O 1
ATOM 708 N N . ASP A 1 92 ? -2.077 9.118 -11.608 1.00 75.12 92 ASP A N 1
ATOM 709 C CA . ASP A 1 92 ? -3.511 9.064 -11.342 1.00 75.12 92 ASP A CA 1
ATOM 710 C C . ASP A 1 92 ? -3.929 7.632 -10.938 1.00 75.12 92 ASP A C 1
ATOM 712 O O . ASP A 1 92 ? -3.997 6.728 -11.779 1.00 75.12 92 ASP A O 1
ATOM 716 N N . PRO A 1 93 ? -4.282 7.420 -9.662 1.00 65.81 93 PRO A N 1
ATOM 717 C CA . PRO A 1 93 ? -4.577 6.115 -9.069 1.00 65.81 93 PRO A CA 1
ATOM 718 C C . PRO A 1 93 ? -5.857 5.460 -9.611 1.00 65.81 93 PRO A C 1
ATOM 720 O O . PRO A 1 93 ? -6.091 4.281 -9.352 1.00 65.81 93 PRO A O 1
ATOM 723 N N . GLN A 1 94 ? -6.708 6.203 -10.329 1.00 68.44 94 GLN A N 1
ATOM 724 C CA . GLN A 1 94 ? -7.953 5.691 -10.911 1.00 68.44 94 GLN A CA 1
ATOM 725 C C . GLN A 1 94 ? -7.772 5.152 -12.331 1.00 68.44 94 GLN A C 1
ATOM 727 O O . GLN A 1 94 ? -8.658 4.458 -12.833 1.00 68.44 94 GLN A O 1
ATOM 732 N N . ARG A 1 95 ? -6.648 5.456 -12.990 1.00 76.62 95 ARG A N 1
ATOM 733 C CA . ARG A 1 95 ? -6.439 5.097 -14.401 1.00 76.62 95 ARG A CA 1
ATOM 734 C C . ARG A 1 95 ? -5.061 4.530 -14.723 1.00 76.62 95 ARG A C 1
ATOM 736 O O . ARG A 1 95 ? -4.941 3.827 -15.723 1.00 76.62 95 ARG A O 1
ATOM 743 N N . ASP A 1 96 ? -4.035 4.862 -13.944 1.00 82.75 96 ASP A N 1
ATOM 744 C CA . ASP A 1 96 ? -2.660 4.533 -14.302 1.00 82.75 96 ASP A CA 1
ATOM 745 C C . ASP A 1 96 ? -2.281 3.134 -13.776 1.00 82.75 96 ASP A C 1
ATOM 747 O O . ASP A 1 96 ? -2.471 2.793 -12.605 1.00 82.75 96 ASP A O 1
ATOM 751 N N . GLY A 1 97 ? -1.731 2.305 -14.668 1.00 82.19 97 GLY A N 1
ATOM 752 C CA . GLY A 1 97 ? -1.267 0.952 -14.353 1.00 82.19 97 GLY A CA 1
ATOM 753 C C . GLY A 1 97 ? -2.362 0.030 -13.802 1.00 82.19 97 GLY A C 1
ATOM 754 O O . GLY A 1 97 ? -3.526 0.086 -14.202 1.00 82.19 97 GLY A O 1
ATOM 755 N N . ARG A 1 98 ? -1.974 -0.856 -12.880 1.00 83.75 98 ARG A N 1
ATOM 756 C CA . ARG A 1 98 ? -2.882 -1.815 -12.219 1.00 83.75 98 ARG A CA 1
ATOM 757 C C . ARG A 1 98 ? -3.481 -1.318 -10.898 1.00 83.75 98 ARG A C 1
ATOM 759 O O . ARG A 1 98 ? -4.162 -2.080 -10.217 1.00 83.75 98 ARG A O 1
ATOM 766 N N . ILE A 1 99 ? -3.266 -0.054 -10.541 1.00 75.00 99 ILE A N 1
ATOM 767 C CA . ILE A 1 99 ? -3.704 0.537 -9.266 1.00 75.00 99 ILE A CA 1
ATOM 768 C C . ILE A 1 99 ? -5.239 0.465 -9.050 1.00 75.00 99 ILE A C 1
ATOM 770 O O . ILE A 1 99 ? -5.653 0.105 -7.945 1.00 75.00 99 ILE A O 1
ATOM 774 N N . PRO A 1 100 ? -6.111 0.692 -10.059 1.00 69.50 100 PRO A N 1
ATOM 775 C CA . PRO A 1 100 ? -7.566 0.741 -9.840 1.00 69.50 100 PRO A CA 1
ATOM 776 C C . PRO A 1 100 ? -8.221 -0.591 -9.436 1.00 69.50 100 PRO A C 1
ATOM 778 O O . PRO A 1 100 ? -9.279 -0.587 -8.807 1.00 69.50 100 PRO A O 1
ATOM 781 N N . VAL A 1 101 ? -7.618 -1.729 -9.802 1.00 64.50 101 VAL A N 1
ATOM 782 C CA . VAL A 1 101 ? -8.218 -3.073 -9.664 1.00 64.50 101 VAL A CA 1
ATOM 783 C C . VAL A 1 101 ? -8.237 -3.553 -8.206 1.00 64.50 101 VAL A C 1
ATOM 785 O O . VAL A 1 101 ? -9.049 -4.381 -7.836 1.00 64.50 101 VAL A O 1
ATOM 788 N N . ILE A 1 102 ? -7.387 -3.015 -7.336 1.00 71.62 102 ILE A N 1
ATOM 789 C CA . ILE A 1 102 ? -6.991 -3.732 -6.117 1.00 71.62 102 ILE A CA 1
ATOM 790 C C . ILE A 1 102 ? -7.979 -3.564 -4.938 1.00 71.62 102 ILE A C 1
ATOM 792 O O . ILE A 1 102 ? -8.089 -4.454 -4.100 1.00 71.62 102 ILE A O 1
ATOM 796 N N . VAL A 1 103 ? -8.737 -2.464 -4.842 1.00 72.12 103 VAL A N 1
ATOM 797 C CA . VAL A 1 103 ? -9.458 -2.116 -3.592 1.00 72.12 103 VAL A CA 1
ATOM 798 C C . VAL A 1 103 ? -10.633 -3.048 -3.255 1.00 72.12 103 VAL A C 1
ATOM 800 O O . VAL A 1 103 ? -10.747 -3.479 -2.106 1.00 72.12 103 VAL A O 1
ATOM 803 N N . ASP A 1 104 ? -11.510 -3.364 -4.214 1.00 72.94 104 ASP A N 1
ATOM 804 C CA . ASP A 1 104 ? -12.698 -4.201 -3.942 1.00 72.94 104 ASP A CA 1
ATOM 805 C C . ASP A 1 104 ? -12.304 -5.652 -3.649 1.00 72.94 104 ASP A C 1
ATOM 807 O O . ASP A 1 104 ? -12.831 -6.279 -2.727 1.00 72.94 104 ASP A O 1
ATOM 811 N N . ASP A 1 105 ? -11.304 -6.148 -4.371 1.00 73.81 105 ASP A N 1
ATOM 812 C CA . ASP A 1 105 ? -10.763 -7.494 -4.200 1.00 73.81 105 ASP A CA 1
ATOM 813 C C . ASP A 1 105 ? -10.012 -7.645 -2.880 1.00 73.81 105 ASP A C 1
ATOM 815 O O . ASP A 1 105 ? -10.091 -8.671 -2.207 1.00 73.81 105 ASP A O 1
ATOM 819 N N . MET A 1 106 ? -9.330 -6.591 -2.434 1.00 74.31 106 MET A N 1
ATOM 820 C CA . MET A 1 106 ? -8.755 -6.571 -1.095 1.00 74.31 106 MET A CA 1
ATOM 821 C C . MET A 1 106 ? -9.829 -6.659 -0.011 1.00 74.31 106 MET A C 1
ATOM 823 O O . MET A 1 106 ? -9.659 -7.387 0.968 1.00 74.31 106 MET A O 1
ATOM 827 N N . LEU A 1 107 ? -10.941 -5.942 -0.171 1.00 77.38 107 LEU A N 1
ATOM 828 C CA . LEU A 1 107 ? -12.038 -5.943 0.795 1.00 77.38 107 LEU A CA 1
ATOM 829 C C . LEU A 1 107 ? -12.776 -7.282 0.872 1.00 77.38 107 LEU A C 1
ATOM 831 O O . LEU A 1 107 ? -13.286 -7.626 1.948 1.00 77.38 107 LEU A O 1
ATOM 835 N N . SER A 1 108 ? -12.856 -8.029 -0.229 1.00 75.88 108 SER A N 1
ATOM 836 C CA . SER A 1 108 ? -13.514 -9.336 -0.250 1.00 75.88 108 SER A CA 1
ATOM 837 C C . SER A 1 108 ? -12.709 -10.403 0.502 1.00 75.88 108 SER A C 1
ATOM 839 O O . SER A 1 108 ? -13.330 -11.328 1.028 1.00 75.88 108 SER A O 1
ATOM 841 N N . THR A 1 109 ? -11.379 -10.241 0.683 1.00 72.94 109 THR A N 1
ATOM 842 C CA . THR A 1 109 ? -10.483 -11.183 1.424 1.00 72.94 109 THR A CA 1
ATOM 843 C C . THR A 1 109 ? -10.930 -11.494 2.852 1.00 72.94 109 THR A C 1
ATOM 845 O O . THR A 1 109 ? -10.493 -12.489 3.434 1.00 72.94 109 THR A O 1
ATOM 848 N N . GLY A 1 110 ? -11.781 -10.645 3.433 1.00 76.88 110 GLY A N 1
ATOM 849 C CA . GLY A 1 110 ? -12.091 -10.656 4.859 1.00 76.88 110 GLY A CA 1
ATOM 850 C C . GLY A 1 110 ? -11.028 -9.951 5.704 1.00 76.88 110 GLY A C 1
ATOM 851 O O . GLY A 1 110 ? -10.991 -10.159 6.916 1.00 76.88 110 GLY A O 1
ATOM 852 N N . THR A 1 111 ? -10.154 -9.136 5.092 1.00 78.06 111 THR A N 1
ATOM 853 C CA . THR A 1 111 ? -9.194 -8.309 5.832 1.00 78.06 111 THR A CA 1
ATOM 854 C C . THR A 1 111 ? -9.901 -7.397 6.832 1.00 78.06 111 THR A C 1
ATOM 856 O O . THR A 1 111 ? -10.890 -6.752 6.501 1.00 78.06 111 THR A O 1
ATOM 859 N N . GLY A 1 112 ? -9.356 -7.299 8.045 1.00 84.50 112 GLY A N 1
ATOM 860 C CA . GLY A 1 112 ? -9.768 -6.308 9.044 1.00 84.50 112 GLY A CA 1
ATOM 861 C C . GLY A 1 112 ? -8.966 -5.005 8.973 1.00 84.50 112 GLY A C 1
ATOM 862 O O . GLY A 1 112 ? -9.137 -4.141 9.830 1.00 84.50 112 GLY A O 1
ATOM 863 N N . TYR A 1 113 ? -8.054 -4.864 8.004 1.00 84.31 113 TYR A N 1
ATOM 864 C CA . TYR A 1 113 ? -7.170 -3.705 7.881 1.00 84.31 113 TYR A CA 1
ATOM 865 C C . TYR A 1 113 ? -6.831 -3.391 6.420 1.00 84.31 113 TYR A C 1
ATOM 867 O O . TYR A 1 113 ? -6.455 -4.287 5.662 1.00 84.31 113 TYR A O 1
ATOM 875 N N . LEU A 1 114 ? -6.907 -2.118 6.038 1.00 86.00 114 LEU A N 1
ATOM 876 C CA . LEU A 1 114 ? -6.595 -1.651 4.691 1.00 86.00 114 LEU A CA 1
ATOM 877 C C . LEU A 1 114 ? -5.889 -0.291 4.738 1.00 86.00 114 LEU A C 1
ATOM 879 O O . LEU A 1 114 ? -6.237 0.578 5.534 1.00 86.00 114 LEU A O 1
ATOM 883 N N . VAL A 1 115 ? -4.886 -0.095 3.885 1.00 87.31 115 VAL A N 1
ATOM 884 C CA . VAL A 1 115 ? -4.159 1.177 3.769 1.00 87.31 115 VAL A CA 1
ATOM 885 C C . VAL A 1 115 ? -4.712 1.953 2.576 1.00 87.31 115 VAL A C 1
ATOM 887 O O . VAL A 1 115 ? -4.861 1.384 1.502 1.00 87.31 115 VAL A O 1
ATOM 890 N N . CYS A 1 116 ? -4.991 3.239 2.778 1.00 87.06 116 CYS A N 1
ATOM 891 C CA . CYS A 1 116 ? -5.283 4.240 1.757 1.00 87.06 116 CYS A CA 1
ATOM 892 C C . CYS A 1 116 ? -3.997 5.065 1.537 1.00 87.06 116 CYS A C 1
ATOM 894 O O . CYS A 1 116 ? -3.677 5.921 2.373 1.00 87.06 116 CYS A O 1
ATOM 896 N N . PRO A 1 117 ? -3.192 4.760 0.499 1.00 83.88 117 PRO A N 1
ATOM 897 C CA . PRO A 1 117 ? -1.938 5.463 0.221 1.00 83.88 117 PRO A CA 1
ATOM 898 C C . PRO A 1 117 ? -2.161 6.952 -0.071 1.00 83.88 117 PRO A C 1
ATOM 900 O O . PRO A 1 117 ? -3.268 7.363 -0.426 1.00 83.88 117 PRO A O 1
ATOM 903 N N . PHE A 1 118 ? -1.120 7.768 0.090 1.00 82.69 118 PHE A N 1
ATOM 904 C CA . PHE A 1 118 ? -1.211 9.215 -0.137 1.00 82.69 118 PHE A CA 1
ATOM 905 C C . PHE A 1 118 ? -1.460 9.547 -1.611 1.00 82.69 118 PHE A C 1
ATOM 907 O O . PHE A 1 118 ? -2.237 10.437 -1.935 1.00 82.69 118 PHE A O 1
ATOM 914 N N . GLU A 1 119 ? -0.854 8.762 -2.492 1.00 76.75 119 GLU A N 1
ATOM 915 C CA . GLU A 1 119 ? -0.881 8.883 -3.945 1.00 76.75 119 GLU A CA 1
ATOM 916 C C . GLU A 1 119 ? -2.261 8.549 -4.538 1.00 76.75 119 GLU A C 1
ATOM 918 O O . GLU A 1 119 ? -2.480 8.700 -5.739 1.00 76.75 119 GLU A O 1
ATOM 923 N N . THR A 1 120 ? -3.201 8.073 -3.709 1.00 75.50 120 THR A N 1
ATOM 924 C CA . THR A 1 120 ? -4.564 7.755 -4.138 1.00 75.50 120 THR A CA 1
ATOM 925 C C . THR A 1 120 ? -5.509 8.958 -4.046 1.00 75.50 120 THR A C 1
ATOM 927 O O . THR A 1 120 ? -5.270 9.896 -3.291 1.00 75.50 120 THR A O 1
ATOM 930 N N . ASP A 1 121 ? -6.642 8.926 -4.760 1.00 82.38 121 ASP A N 1
ATOM 931 C CA . ASP A 1 121 ? -7.761 9.827 -4.470 1.00 82.38 121 ASP A CA 1
ATOM 932 C C . ASP A 1 121 ? -8.386 9.360 -3.154 1.00 82.38 121 ASP A C 1
ATOM 934 O O . ASP A 1 121 ? -9.264 8.493 -3.121 1.00 82.38 121 ASP A O 1
ATOM 938 N N . GLN A 1 122 ? -7.865 9.899 -2.054 1.00 88.69 122 GLN A N 1
ATOM 939 C CA . GLN A 1 122 ? -8.217 9.452 -0.713 1.00 88.69 122 GLN A CA 1
ATOM 940 C C . GLN A 1 122 ? -9.692 9.709 -0.397 1.00 88.69 122 GLN A C 1
ATOM 942 O O . GLN A 1 122 ? -10.288 8.949 0.359 1.00 88.69 122 GLN A O 1
ATOM 947 N N . GLU A 1 123 ? -10.313 10.725 -1.004 1.00 90.44 123 GLU A N 1
ATOM 948 C CA . GLU A 1 123 ? -11.752 10.954 -0.872 1.00 90.44 123 GLU A CA 1
ATOM 949 C C . GLU A 1 123 ? -12.559 9.864 -1.576 1.00 90.44 123 GLU A C 1
ATOM 951 O O . GLU A 1 123 ? -13.483 9.300 -0.986 1.00 90.44 123 GLU A O 1
ATOM 956 N N . ALA A 1 124 ? -12.222 9.546 -2.829 1.00 83.88 124 ALA A N 1
ATOM 957 C CA . ALA A 1 124 ? -12.886 8.474 -3.567 1.00 83.88 124 ALA A CA 1
ATOM 958 C C . ALA A 1 124 ? -12.677 7.115 -2.893 1.00 8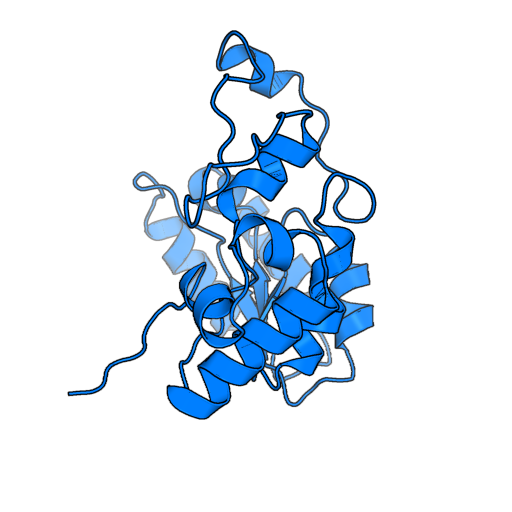3.88 124 ALA A C 1
ATOM 960 O O . ALA A 1 124 ? -13.632 6.346 -2.763 1.00 83.88 124 ALA A O 1
ATOM 961 N N . PHE A 1 125 ? -11.464 6.852 -2.404 1.00 88.00 125 PHE A N 1
ATOM 962 C CA . PHE A 1 125 ? -11.147 5.663 -1.624 1.00 88.00 125 PHE A CA 1
ATOM 963 C C . PHE A 1 125 ? -12.020 5.587 -0.371 1.00 88.00 125 PHE A C 1
ATOM 965 O O . PHE A 1 125 ? -12.689 4.578 -0.148 1.00 88.00 125 PHE A O 1
ATOM 972 N N . MET A 1 126 ? -12.059 6.660 0.428 1.00 92.50 126 MET A N 1
ATOM 973 C CA . MET A 1 126 ? -12.843 6.697 1.663 1.00 92.50 126 MET A CA 1
ATOM 974 C C . MET A 1 126 ? -14.335 6.531 1.393 1.00 92.50 126 MET A C 1
ATOM 976 O O . MET A 1 126 ? -14.966 5.743 2.091 1.00 92.50 126 MET A O 1
ATOM 980 N N . ARG A 1 127 ? -14.885 7.165 0.347 1.00 91.62 127 ARG A N 1
ATOM 981 C CA . ARG A 1 127 ? -16.275 6.934 -0.090 1.00 91.62 127 ARG A CA 1
ATOM 982 C C . ARG A 1 127 ? -16.532 5.464 -0.412 1.00 91.62 127 ARG A C 1
ATOM 984 O O . ARG A 1 127 ? -17.563 4.931 -0.021 1.00 91.62 127 ARG A O 1
ATOM 991 N N . LYS A 1 128 ? -15.595 4.804 -1.097 1.00 85.94 128 LYS A N 1
ATOM 992 C CA . LYS A 1 128 ? -15.729 3.399 -1.504 1.00 85.94 128 LYS A CA 1
ATOM 993 C C . LYS A 1 128 ? -15.750 2.438 -0.316 1.00 85.94 128 LYS A C 1
ATOM 995 O O . LYS A 1 128 ? -16.500 1.468 -0.323 1.00 85.94 128 LYS A O 1
ATOM 1000 N N . VAL A 1 129 ? -14.943 2.711 0.709 1.00 89.62 129 VAL A N 1
ATOM 1001 C CA . VAL A 1 129 ? -14.803 1.836 1.886 1.00 89.62 129 VAL A CA 1
ATOM 1002 C C . VAL A 1 129 ? -15.641 2.294 3.089 1.00 89.62 129 VAL A C 1
ATOM 1004 O O . VAL A 1 129 ? -15.558 1.683 4.159 1.00 89.62 129 VAL A O 1
ATOM 1007 N N . TRP A 1 130 ? -16.450 3.353 2.936 1.00 93.56 130 TRP A N 1
ATOM 1008 C CA . TRP A 1 130 ? -17.096 4.078 4.039 1.00 93.56 130 TRP A CA 1
ATOM 1009 C C . TRP A 1 130 ? -18.001 3.207 4.912 1.00 93.56 130 TRP A C 1
ATOM 1011 O O . TRP A 1 130 ? -17.981 3.341 6.134 1.00 93.56 130 TRP A O 1
ATOM 1021 N N . ASP A 1 131 ? -18.714 2.258 4.307 1.00 92.62 131 ASP A N 1
ATOM 1022 C CA . ASP A 1 131 ? -19.655 1.386 5.021 1.00 92.62 131 ASP A CA 1
ATOM 1023 C C . ASP A 1 131 ? -19.000 0.104 5.570 1.00 92.62 131 ASP A C 1
ATOM 1025 O O . ASP A 1 131 ? -19.599 -0.618 6.367 1.00 92.62 131 ASP A O 1
ATOM 1029 N N . ARG A 1 132 ? -17.738 -0.179 5.210 1.00 89.81 132 ARG A N 1
ATOM 1030 C CA . ARG A 1 132 ? -16.958 -1.328 5.716 1.00 89.81 132 ARG A CA 1
ATOM 1031 C C . ARG A 1 132 ? -16.342 -1.043 7.083 1.00 89.81 132 ARG A C 1
ATOM 1033 O O . ARG A 1 132 ? -15.120 -1.003 7.225 1.00 89.81 132 ARG A O 1
ATOM 1040 N N . THR A 1 133 ? -17.171 -0.757 8.083 1.00 92.81 133 THR A N 1
ATOM 1041 C CA . THR A 1 133 ? -16.733 -0.372 9.443 1.00 92.81 133 THR A CA 1
ATOM 1042 C C . THR A 1 133 ? -15.997 -1.492 10.188 1.00 92.81 133 THR A C 1
ATOM 1044 O O . THR A 1 133 ? -15.220 -1.216 11.104 1.00 92.81 133 THR A O 1
ATOM 1047 N N . ASP A 1 134 ? -16.161 -2.736 9.736 1.00 89.69 134 ASP A N 1
ATOM 1048 C CA . ASP A 1 134 ? -15.411 -3.921 10.158 1.00 89.69 134 ASP A CA 1
ATOM 1049 C C . ASP A 1 134 ? -13.917 -3.868 9.782 1.00 89.69 134 ASP A C 1
ATOM 1051 O O . ASP A 1 134 ? -13.097 -4.547 10.401 1.00 89.69 134 ASP A O 1
ATOM 1055 N N . VAL A 1 135 ? -13.545 -3.025 8.812 1.00 89.75 135 VAL A N 1
ATOM 1056 C CA . VAL A 1 135 ? -12.171 -2.864 8.322 1.00 89.75 135 VAL A CA 1
ATOM 1057 C C . VAL A 1 135 ? -11.570 -1.563 8.845 1.00 89.75 135 VAL A C 1
ATOM 1059 O O . VAL A 1 135 ? -12.087 -0.469 8.605 1.00 89.75 135 VAL A O 1
ATOM 1062 N N . ARG A 1 136 ? -10.426 -1.651 9.522 1.00 92.56 136 ARG A N 1
ATOM 1063 C CA . ARG A 1 136 ? -9.663 -0.469 9.925 1.00 92.56 136 ARG A CA 1
ATOM 1064 C C . ARG A 1 136 ? -8.958 0.143 8.722 1.00 92.56 136 ARG A C 1
ATOM 1066 O O . ARG A 1 136 ? -8.164 -0.535 8.074 1.00 92.56 136 ARG A O 1
ATOM 1073 N N . ILE A 1 137 ? -9.190 1.428 8.459 1.00 93.12 137 ILE A N 1
ATOM 1074 C CA . ILE A 1 137 ? -8.535 2.137 7.349 1.00 93.12 137 ILE A CA 1
ATOM 1075 C C . ILE A 1 137 ? -7.365 2.971 7.870 1.00 93.12 137 ILE A C 1
ATOM 1077 O O . ILE A 1 137 ? -7.536 3.767 8.791 1.00 93.12 137 ILE A O 1
ATOM 1081 N N . ARG A 1 138 ? -6.172 2.820 7.286 1.00 93.06 138 ARG A N 1
ATOM 1082 C CA . ARG A 1 138 ? -5.033 3.722 7.524 1.00 93.06 138 ARG A CA 1
ATOM 1083 C C . ARG A 1 138 ? -4.884 4.692 6.363 1.00 93.06 138 ARG A C 1
ATOM 1085 O O . ARG A 1 138 ? -4.452 4.272 5.297 1.00 93.06 138 ARG A O 1
ATOM 1092 N N . ILE A 1 139 ? -5.197 5.966 6.574 1.00 93.12 139 ILE A N 1
ATOM 1093 C CA . ILE A 1 139 ? -5.010 7.020 5.568 1.00 93.12 139 ILE A CA 1
ATOM 1094 C C . ILE A 1 139 ? -3.593 7.572 5.708 1.00 93.12 139 ILE A C 1
ATOM 1096 O O . ILE A 1 139 ? -3.241 8.108 6.761 1.00 93.12 139 ILE A O 1
ATOM 1100 N N . ASN A 1 140 ? -2.765 7.410 4.679 1.00 90.38 140 ASN A N 1
ATOM 1101 C CA . ASN A 1 140 ? -1.382 7.873 4.711 1.00 90.38 140 ASN A CA 1
ATOM 1102 C C . ASN A 1 140 ? -1.268 9.349 4.321 1.00 90.38 140 ASN A C 1
ATOM 1104 O O . ASN A 1 140 ? -1.882 9.802 3.359 1.00 90.38 140 ASN A O 1
ATOM 1108 N N . SER A 1 141 ? -0.432 10.063 5.062 1.00 89.12 141 SER A N 1
ATOM 1109 C CA . SER A 1 141 ? 0.141 11.353 4.691 1.00 89.12 141 SER A CA 1
ATOM 1110 C C . SER A 1 141 ? 1.226 11.183 3.627 1.00 89.12 141 SER A C 1
ATOM 1112 O O . SER A 1 141 ? 1.766 10.082 3.460 1.00 89.12 141 SER A O 1
ATOM 1114 N N . ASP A 1 142 ? 1.553 12.278 2.946 1.00 88.50 142 ASP A N 1
ATOM 1115 C CA . ASP A 1 142 ? 2.698 12.366 2.045 1.00 88.50 142 ASP A CA 1
ATOM 1116 C C . ASP A 1 142 ? 3.999 12.177 2.823 1.00 88.50 142 ASP A C 1
ATOM 1118 O O . ASP A 1 142 ? 4.325 12.925 3.748 1.00 88.50 142 ASP A O 1
ATOM 1122 N N . VAL A 1 143 ? 4.770 11.173 2.434 1.00 79.94 143 VAL A N 1
ATOM 1123 C CA . VAL A 1 143 ? 6.028 10.859 3.095 1.00 79.94 143 VAL A CA 1
ATOM 1124 C C . VAL A 1 143 ? 7.081 11.957 2.905 1.00 79.94 143 VAL A C 1
ATOM 1126 O O . VAL A 1 143 ? 7.880 12.198 3.815 1.00 79.94 143 VAL A O 1
ATOM 1129 N N . GLU A 1 144 ? 7.066 12.661 1.770 1.00 84.88 144 GLU A N 1
ATOM 1130 C CA . GLU A 1 144 ? 7.979 13.777 1.520 1.00 84.88 144 GLU A CA 1
ATOM 1131 C C . GLU A 1 144 ? 7.663 14.938 2.466 1.00 84.88 144 GLU A C 1
ATOM 1133 O O . GLU A 1 144 ? 8.568 15.510 3.085 1.00 84.88 144 GLU A O 1
ATOM 1138 N N . LEU A 1 145 ? 6.371 15.209 2.668 1.00 89.94 145 LEU A N 1
ATOM 1139 C CA . LEU A 1 145 ? 5.899 16.216 3.607 1.00 89.94 145 LEU A CA 1
ATOM 1140 C C . LEU A 1 145 ? 6.307 15.893 5.049 1.00 89.94 145 LEU A C 1
ATOM 1142 O O . LEU A 1 145 ? 6.799 16.776 5.748 1.00 89.94 145 LEU A O 1
ATOM 1146 N N . ILE A 1 146 ? 6.152 14.644 5.499 1.00 84.38 146 ILE A N 1
ATOM 1147 C CA . ILE A 1 146 ? 6.579 14.252 6.853 1.00 84.38 146 ILE A CA 1
ATOM 1148 C C . ILE A 1 146 ? 8.103 14.335 7.007 1.00 84.38 146 ILE A C 1
ATOM 1150 O O . ILE A 1 146 ? 8.604 14.731 8.063 1.00 84.38 146 ILE A O 1
ATOM 1154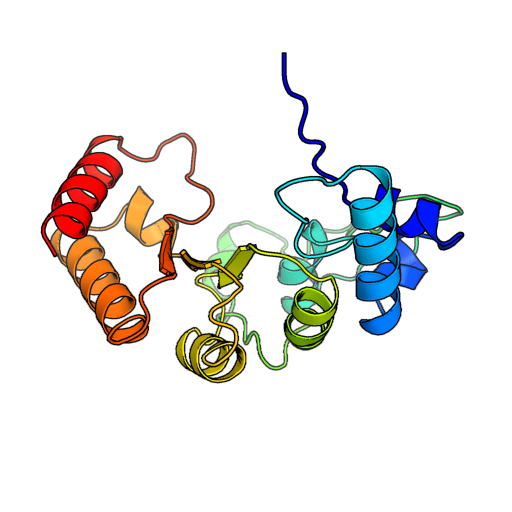 N N . SER A 1 147 ? 8.849 13.987 5.957 1.00 78.31 147 SER A N 1
ATOM 1155 C CA . SER A 1 147 ? 10.311 13.969 5.983 1.00 78.31 147 SER A CA 1
ATOM 1156 C C . SER A 1 147 ? 10.926 15.373 5.967 1.00 78.31 147 SER A C 1
ATOM 1158 O O . SER A 1 147 ? 11.890 15.625 6.690 1.00 78.31 147 SER A O 1
ATOM 1160 N N . ARG A 1 148 ? 10.385 16.297 5.161 1.00 88.75 148 ARG A N 1
ATOM 1161 C CA . ARG A 1 148 ? 11.050 17.578 4.838 1.00 88.75 148 ARG A CA 1
ATOM 1162 C C . ARG A 1 148 ? 10.162 18.816 4.967 1.00 88.75 148 ARG A C 1
ATOM 1164 O O . ARG A 1 148 ? 10.668 19.929 4.837 1.00 88.75 148 ARG A O 1
ATOM 1171 N N . GLY A 1 149 ? 8.865 18.645 5.199 1.00 91.25 149 GLY A N 1
ATOM 1172 C CA . GLY A 1 149 ? 7.907 19.742 5.296 1.00 91.25 149 GLY A CA 1
ATOM 1173 C C . GLY A 1 149 ? 8.084 20.599 6.546 1.00 91.25 149 GLY A C 1
ATOM 1174 O O . GLY A 1 149 ? 8.530 20.129 7.595 1.00 91.25 149 GLY A O 1
ATOM 1175 N N . ALA A 1 150 ? 7.674 21.864 6.447 1.00 96.12 150 ALA A N 1
ATOM 1176 C CA . ALA A 1 150 ? 7.500 22.709 7.623 1.00 96.12 150 ALA A CA 1
ATOM 1177 C C . ALA A 1 150 ? 6.335 22.189 8.481 1.00 96.12 150 ALA A C 1
ATOM 1179 O O . ALA A 1 150 ? 5.363 21.626 7.965 1.00 96.12 150 ALA A O 1
ATOM 1180 N N . TRP A 1 151 ? 6.396 22.424 9.793 1.00 95.31 151 TRP A N 1
ATOM 1181 C CA . TRP A 1 151 ? 5.379 21.940 10.730 1.00 95.31 151 TRP A CA 1
ATOM 1182 C C . TRP A 1 151 ? 3.962 22.395 10.357 1.00 95.31 151 TRP A C 1
ATOM 1184 O O . TRP A 1 151 ? 3.010 21.621 10.445 1.00 95.31 151 TRP A O 1
ATOM 1194 N N . GLU A 1 152 ? 3.805 23.627 9.877 1.00 97.06 152 GLU A N 1
ATOM 1195 C CA . GLU A 1 152 ? 2.519 24.171 9.446 1.00 97.06 152 GLU A CA 1
ATOM 1196 C C . GLU A 1 152 ? 1.901 23.358 8.304 1.00 97.06 152 GLU A C 1
ATOM 1198 O O . GLU A 1 152 ? 0.681 23.182 8.276 1.00 97.06 152 GLU A O 1
ATOM 1203 N N . GLN A 1 153 ? 2.731 22.844 7.393 1.00 97.00 153 GLN A N 1
ATOM 1204 C CA . GLN A 1 153 ? 2.295 22.025 6.264 1.00 97.00 153 GLN A CA 1
ATOM 1205 C C . GLN A 1 153 ? 1.937 20.605 6.728 1.00 97.00 153 GLN A C 1
ATOM 1207 O O . GLN A 1 153 ? 0.872 20.106 6.371 1.00 97.00 153 GLN A O 1
ATOM 1212 N N . ILE A 1 154 ? 2.764 19.998 7.592 1.00 94.06 154 ILE A N 1
ATOM 1213 C CA . ILE A 1 154 ? 2.485 18.688 8.213 1.00 94.06 154 ILE A CA 1
ATOM 1214 C C . ILE A 1 154 ? 1.157 18.734 8.981 1.00 94.06 154 ILE A C 1
ATOM 1216 O O . ILE A 1 154 ? 0.306 17.857 8.831 1.00 94.06 154 ILE A O 1
ATOM 1220 N N . ARG A 1 155 ? 0.942 19.795 9.767 1.00 96.25 155 ARG A N 1
ATOM 1221 C CA . ARG A 1 155 ? -0.303 20.020 10.507 1.00 96.25 155 ARG A CA 1
ATOM 1222 C C . ARG A 1 155 ? -1.500 20.183 9.569 1.00 96.25 155 ARG A C 1
ATOM 1224 O O . ARG A 1 155 ? -2.556 19.622 9.841 1.00 96.25 155 ARG A O 1
ATOM 1231 N N . ALA A 1 156 ? -1.350 20.936 8.480 1.00 97.31 156 ALA A N 1
ATOM 1232 C CA . ALA A 1 156 ? -2.429 21.142 7.516 1.00 97.31 156 ALA A CA 1
ATOM 1233 C C . ALA A 1 156 ? -2.851 19.834 6.823 1.00 97.31 156 ALA A C 1
ATOM 1235 O O . ALA A 1 156 ? -4.048 19.614 6.620 1.00 97.31 156 ALA A O 1
ATOM 1236 N N . ASP A 1 157 ? -1.898 18.955 6.502 1.00 96.38 157 ASP A N 1
ATOM 1237 C CA . ASP A 1 157 ? -2.204 17.630 5.956 1.00 96.38 157 ASP A CA 1
ATOM 1238 C C . ASP A 1 157 ? -2.844 16.705 7.000 1.00 96.38 157 ASP A C 1
ATOM 1240 O O . ASP A 1 157 ? -3.835 16.039 6.702 1.00 96.38 157 ASP A O 1
ATOM 1244 N N . ALA A 1 158 ? -2.374 16.743 8.251 1.00 95.19 158 ALA A N 1
ATOM 1245 C CA . ALA A 1 158 ? -3.029 16.037 9.351 1.00 95.19 158 ALA A CA 1
ATOM 1246 C C . ALA A 1 158 ? -4.492 16.479 9.512 1.00 95.19 158 ALA A C 1
ATOM 1248 O O . ALA A 1 158 ? -5.388 15.640 9.578 1.00 95.19 158 ALA A O 1
ATOM 1249 N N . ASP A 1 159 ? -4.758 17.789 9.489 1.00 97.31 159 ASP A N 1
ATOM 1250 C CA . ASP A 1 159 ? -6.118 18.332 9.545 1.00 97.31 159 ASP A CA 1
ATOM 1251 C C . ASP A 1 159 ? -6.969 17.897 8.342 1.00 97.31 159 ASP A C 1
ATOM 1253 O O . ASP A 1 159 ? -8.167 17.649 8.486 1.00 97.31 159 ASP A O 1
ATOM 1257 N N . ARG A 1 160 ? -6.372 17.798 7.146 1.00 96.88 160 ARG A N 1
ATOM 1258 C CA . ARG A 1 160 ? -7.045 17.281 5.946 1.00 96.88 160 ARG A CA 1
ATOM 1259 C C . ARG A 1 160 ? -7.432 15.815 6.126 1.00 96.88 160 ARG A C 1
ATOM 1261 O O . ARG A 1 160 ? -8.584 15.478 5.875 1.00 96.88 160 ARG A O 1
ATOM 1268 N N . ILE A 1 161 ? -6.518 14.969 6.598 1.00 95.50 161 ILE A N 1
ATOM 1269 C CA . ILE A 1 161 ? -6.783 13.542 6.834 1.00 95.50 161 ILE A CA 1
ATOM 1270 C C . ILE A 1 161 ? -7.807 13.336 7.957 1.00 95.50 161 ILE A C 1
ATOM 1272 O O . ILE A 1 161 ? -8.686 12.488 7.820 1.00 95.50 161 ILE A O 1
ATOM 1276 N N . ILE A 1 162 ? -7.754 14.133 9.028 1.00 95.12 162 ILE A N 1
ATOM 1277 C CA . ILE A 1 162 ? -8.763 14.099 10.098 1.00 95.12 162 ILE A CA 1
ATOM 1278 C C . ILE A 1 162 ? -10.151 14.415 9.531 1.00 95.12 162 ILE A C 1
ATOM 1280 O O . ILE A 1 162 ? -11.092 13.676 9.806 1.00 95.12 162 ILE A O 1
ATOM 1284 N N . ARG A 1 163 ? -10.277 15.444 8.679 1.00 96.38 163 ARG A N 1
ATOM 1285 C CA . ARG A 1 163 ? -11.547 15.752 7.996 1.00 96.38 163 ARG A CA 1
ATOM 1286 C C . ARG A 1 163 ? -12.018 14.623 7.080 1.00 96.38 163 ARG A C 1
ATOM 1288 O O . ARG A 1 163 ? -13.206 14.335 7.048 1.00 96.38 163 ARG A O 1
ATOM 1295 N N . LEU A 1 164 ? -11.108 13.954 6.365 1.00 94.44 164 LEU A N 1
ATOM 1296 C CA . LEU A 1 164 ? -11.461 12.795 5.531 1.00 94.44 164 LEU A CA 1
ATOM 1297 C C . LEU A 1 164 ? -12.025 11.622 6.339 1.00 94.44 164 LEU A C 1
ATOM 1299 O O . LEU A 1 164 ? -12.792 10.827 5.802 1.00 94.44 164 LEU A O 1
ATOM 1303 N N . ALA A 1 165 ? -11.620 11.491 7.601 1.00 94.50 165 ALA A N 1
ATOM 1304 C CA . ALA A 1 165 ? -12.067 10.437 8.502 1.00 94.50 165 ALA A CA 1
ATOM 1305 C C . ALA A 1 165 ? -13.249 10.858 9.395 1.00 94.50 165 ALA A C 1
ATOM 1307 O O . ALA A 1 165 ? -13.752 10.034 10.160 1.00 94.50 165 ALA A O 1
ATOM 1308 N N . GLU A 1 166 ? -13.684 12.120 9.335 1.00 94.75 166 GLU A N 1
ATOM 1309 C CA . GLU A 1 166 ? -14.683 12.672 10.249 1.00 94.75 166 GLU A CA 1
ATOM 1310 C C . GLU A 1 166 ? -16.009 11.902 10.147 1.00 94.75 166 GLU A C 1
ATOM 1312 O O . GLU A 1 166 ? -16.586 11.748 9.073 1.00 94.75 166 GLU A O 1
ATOM 1317 N N . GLY A 1 167 ? -16.485 11.379 11.280 1.00 93.12 167 GLY A N 1
ATOM 1318 C CA . GLY A 1 167 ? -17.682 10.533 11.338 1.00 93.12 167 GLY A CA 1
ATOM 1319 C C . GLY A 1 167 ? -17.432 9.030 11.162 1.00 93.12 167 GLY A C 1
ATOM 1320 O O . GLY A 1 167 ? -18.389 8.259 11.234 1.00 93.12 167 GLY A O 1
ATOM 1321 N N . ARG A 1 168 ? -16.177 8.584 10.992 1.00 93.94 168 ARG A N 1
ATOM 1322 C CA . ARG A 1 168 ? -15.807 7.160 10.957 1.00 93.94 168 ARG A CA 1
ATOM 1323 C C . ARG A 1 168 ? -14.779 6.819 12.042 1.00 93.94 168 ARG A C 1
ATOM 1325 O O . ARG A 1 168 ? -13.632 7.242 11.986 1.00 93.94 168 ARG A O 1
ATOM 1332 N N . GLU A 1 169 ? -15.165 5.975 12.999 1.00 88.44 169 GLU A N 1
ATOM 1333 C CA . GLU A 1 169 ? -14.331 5.659 14.174 1.00 88.44 169 GLU A CA 1
ATOM 1334 C C . GLU A 1 169 ? -13.144 4.724 13.872 1.00 88.44 169 GLU A C 1
ATOM 1336 O O . GLU A 1 169 ? -12.053 4.898 14.410 1.00 88.44 169 GLU A O 1
ATOM 1341 N N . ASN A 1 170 ? -13.327 3.722 13.003 1.00 93.06 170 ASN A N 1
ATOM 1342 C CA . ASN A 1 170 ? -12.311 2.695 12.730 1.00 93.06 170 ASN A CA 1
ATOM 1343 C C . ASN A 1 170 ? -11.300 3.144 11.653 1.00 93.06 170 ASN A C 1
ATOM 1345 O O . ASN A 1 170 ? -11.135 2.506 10.607 1.00 93.06 170 ASN A O 1
ATOM 1349 N N . VAL A 1 171 ? -10.653 4.288 11.887 1.00 93.81 171 VAL A N 1
ATOM 1350 C CA . VAL A 1 171 ? -9.669 4.910 10.985 1.00 93.81 171 VAL A CA 1
ATOM 1351 C C . VAL A 1 171 ? -8.434 5.336 11.778 1.00 93.81 171 VAL A C 1
ATOM 1353 O O . VAL A 1 171 ? -8.505 5.655 12.961 1.00 93.81 171 VAL A O 1
ATOM 1356 N N . CYS A 1 172 ? -7.265 5.330 11.145 1.00 92.56 172 CYS A N 1
ATOM 1357 C CA . CYS A 1 172 ? -6.073 5.956 11.702 1.00 92.56 172 CYS A CA 1
ATOM 1358 C C . CYS A 1 172 ? -5.241 6.667 10.638 1.00 92.56 172 CYS A C 1
ATOM 1360 O O . CYS A 1 172 ? -5.245 6.283 9.472 1.00 92.56 172 CYS A O 1
ATOM 1362 N N . MET A 1 173 ? -4.472 7.666 11.057 1.00 92.31 173 MET A N 1
ATOM 1363 C CA . MET A 1 173 ? -3.496 8.319 10.191 1.00 92.31 173 MET A CA 1
ATOM 1364 C C . MET A 1 173 ? -2.202 7.498 10.106 1.00 92.31 173 MET A C 1
ATOM 1366 O O . MET A 1 173 ? -1.754 6.888 11.081 1.00 92.31 173 MET A O 1
ATOM 1370 N N . GLY A 1 174 ? -1.601 7.485 8.923 1.00 88.25 174 GLY A N 1
ATOM 1371 C CA . GLY A 1 174 ? -0.292 6.922 8.633 1.00 88.25 174 GLY A CA 1
ATOM 1372 C C . GLY A 1 174 ? 0.676 7.963 8.088 1.00 88.25 174 GLY A C 1
ATOM 1373 O O . GLY A 1 174 ? 0.263 8.982 7.558 1.00 88.25 174 GLY A O 1
ATOM 1374 N N . THR A 1 175 ? 1.972 7.686 8.172 1.00 84.88 175 THR A N 1
ATOM 1375 C CA . THR A 1 175 ? 3.055 8.556 7.678 1.00 84.88 175 THR A CA 1
ATOM 1376 C C . THR A 1 175 ? 3.625 8.107 6.327 1.00 84.88 175 THR A C 1
ATOM 1378 O O . THR A 1 175 ? 4.683 8.577 5.929 1.00 84.88 175 THR A O 1
ATOM 1381 N N . GLY A 1 176 ? 3.016 7.108 5.678 1.00 77.88 176 GLY A N 1
ATOM 1382 C CA . GLY A 1 176 ? 3.667 6.391 4.576 1.00 77.88 176 GLY A CA 1
ATOM 1383 C C . GLY A 1 176 ? 4.853 5.540 5.055 1.00 77.88 176 GLY A C 1
ATOM 1384 O O . GLY A 1 176 ? 4.854 5.068 6.202 1.00 77.88 176 GLY A O 1
ATOM 1385 N N . ALA A 1 177 ? 5.824 5.312 4.167 1.00 76.19 177 ALA A N 1
ATOM 1386 C CA . ALA A 1 177 ? 7.062 4.574 4.431 1.00 76.19 177 ALA A CA 1
ATOM 1387 C C . ALA A 1 177 ? 8.222 5.551 4.688 1.00 76.19 177 ALA A C 1
ATOM 1389 O O . ALA A 1 177 ? 8.889 5.978 3.755 1.00 76.19 177 ALA A O 1
ATOM 1390 N N . LEU A 1 178 ? 8.437 5.921 5.955 1.00 70.19 178 LEU A N 1
ATOM 1391 C CA . LEU A 1 178 ? 9.392 6.962 6.352 1.00 70.19 178 LEU A CA 1
ATOM 1392 C C . LEU A 1 178 ? 10.825 6.703 5.831 1.00 70.19 178 LEU A C 1
ATOM 1394 O O . LEU A 1 178 ? 11.390 5.648 6.135 1.00 70.19 178 LEU A O 1
ATOM 1398 N N . PRO A 1 179 ? 11.444 7.672 5.128 1.00 69.75 179 PRO A N 1
ATOM 1399 C CA . PRO A 1 179 ? 12.863 7.657 4.810 1.00 69.75 179 PRO A CA 1
ATOM 1400 C C . PRO A 1 179 ? 13.722 7.606 6.068 1.00 69.75 179 PRO A C 1
ATOM 1402 O O . PRO A 1 179 ? 13.347 8.158 7.109 1.00 69.75 179 PRO A O 1
ATOM 1405 N N . TYR A 1 180 ? 14.899 6.995 5.942 1.00 56.94 180 TYR A N 1
ATOM 1406 C CA . TYR A 1 180 ? 15.870 6.841 7.028 1.00 56.94 180 TYR A CA 1
ATOM 1407 C C . TYR A 1 180 ? 16.256 8.182 7.670 1.00 56.94 180 TYR A C 1
ATOM 1409 O O . TYR A 1 180 ? 16.436 8.259 8.882 1.00 56.94 180 TYR A O 1
ATOM 1417 N N . GLU A 1 181 ? 16.353 9.241 6.868 1.00 71.25 181 GLU A N 1
ATOM 1418 C CA . GLU A 1 181 ? 16.764 10.576 7.299 1.00 71.25 181 GLU A CA 1
ATOM 1419 C C . GLU A 1 181 ? 15.635 11.441 7.884 1.00 71.25 181 GLU A C 1
ATOM 1421 O O . GLU A 1 181 ? 15.871 12.607 8.195 1.00 71.25 181 GLU A O 1
ATOM 1426 N N . THR A 1 182 ? 14.414 10.911 8.016 1.00 66.06 182 THR A N 1
ATOM 1427 C CA . THR A 1 182 ? 13.275 11.694 8.517 1.00 66.06 182 THR A CA 1
ATOM 1428 C C . THR A 1 182 ? 13.533 12.167 9.953 1.00 66.06 182 THR A C 1
ATOM 1430 O O . THR A 1 182 ? 13.740 11.318 10.826 1.00 66.06 182 THR A O 1
ATOM 1433 N N . PRO A 1 183 ? 13.474 13.485 10.237 1.00 80.12 183 PRO A N 1
ATOM 1434 C CA . PRO A 1 183 ? 13.622 14.003 11.591 1.00 80.12 183 PRO A CA 1
ATOM 1435 C C . PRO A 1 183 ? 12.579 13.379 12.534 1.00 80.12 183 PRO A C 1
ATOM 1437 O O . PRO A 1 183 ? 11.374 13.512 12.282 1.00 80.12 183 PRO A O 1
ATOM 1440 N N . PRO A 1 184 ? 12.991 12.702 13.622 1.00 76.06 184 PRO A N 1
ATOM 1441 C CA . PRO A 1 184 ? 12.058 12.097 14.572 1.00 76.06 184 PRO A CA 1
ATOM 1442 C C . PRO A 1 184 ? 11.071 13.105 15.171 1.00 76.06 184 PRO A C 1
ATOM 1444 O O . PRO A 1 184 ? 9.933 12.751 15.481 1.00 76.06 184 PRO A O 1
ATOM 1447 N N . GLU A 1 185 ? 11.480 14.368 15.299 1.00 88.19 185 GLU A N 1
ATOM 1448 C CA . GLU A 1 185 ? 10.671 15.464 15.828 1.00 88.19 185 GLU A CA 1
ATOM 1449 C C . GLU A 1 185 ? 9.398 15.675 15.003 1.00 88.19 185 GLU A C 1
ATOM 1451 O O . GLU A 1 185 ? 8.331 15.862 15.585 1.00 88.19 185 GLU A O 1
ATOM 1456 N N . ASN A 1 186 ? 9.469 15.567 13.672 1.00 83.25 186 ASN A N 1
ATOM 1457 C CA . ASN A 1 186 ? 8.299 15.710 12.798 1.00 83.25 186 ASN A CA 1
ATOM 1458 C C . ASN A 1 186 ? 7.246 14.639 13.102 1.00 83.25 186 ASN A C 1
ATOM 1460 O O . ASN A 1 186 ? 6.054 14.935 13.213 1.00 83.25 186 ASN A O 1
ATOM 1464 N N . VAL A 1 187 ? 7.692 13.396 13.297 1.00 79.38 187 VAL A N 1
ATOM 1465 C CA . VAL A 1 187 ? 6.817 12.264 13.623 1.00 79.38 187 VAL A CA 1
ATOM 1466 C C . VAL A 1 187 ? 6.237 12.417 15.029 1.00 79.38 187 VAL A C 1
ATOM 1468 O O . VAL A 1 187 ? 5.039 12.224 15.222 1.00 79.38 187 VAL A O 1
ATOM 1471 N N . LEU A 1 188 ? 7.057 12.804 16.011 1.00 81.75 188 LEU A N 1
ATOM 1472 C CA . LEU A 1 188 ? 6.620 12.996 17.396 1.00 81.75 188 LEU A CA 1
ATOM 1473 C C . LEU A 1 188 ? 5.603 14.136 17.529 1.00 81.75 188 LEU A C 1
ATOM 1475 O O . LEU A 1 188 ? 4.578 13.956 18.190 1.00 81.75 188 LEU A O 1
ATOM 1479 N N . MET A 1 189 ? 5.853 15.276 16.877 1.00 89.44 189 MET A N 1
ATOM 1480 C CA . MET A 1 189 ? 4.916 16.402 16.846 1.00 89.44 189 MET A CA 1
ATOM 1481 C C . MET A 1 189 ? 3.601 16.001 16.179 1.00 89.44 189 MET A C 1
ATOM 1483 O O . MET A 1 189 ? 2.532 16.295 16.714 1.00 89.44 189 MET A O 1
ATOM 1487 N N . LEU A 1 190 ? 3.659 15.273 15.058 1.00 90.50 190 LEU A N 1
ATOM 1488 C CA . LEU A 1 190 ? 2.463 14.767 14.388 1.00 90.50 190 LEU A CA 1
ATOM 1489 C C . LEU A 1 190 ? 1.665 13.812 15.288 1.00 90.50 190 LEU A C 1
ATOM 1491 O O . LEU A 1 190 ? 0.448 13.945 15.400 1.00 90.50 190 LEU A O 1
ATOM 1495 N N . MET A 1 191 ? 2.335 12.871 15.958 1.00 86.94 191 MET A N 1
ATOM 1496 C CA . MET A 1 191 ? 1.687 11.937 16.882 1.00 86.94 191 MET A CA 1
ATOM 1497 C C . MET A 1 191 ? 1.002 12.658 18.046 1.00 86.94 191 MET A C 1
ATOM 1499 O O . MET A 1 191 ? -0.124 12.304 18.396 1.00 86.94 191 MET A O 1
ATOM 1503 N N . ASP A 1 192 ? 1.666 13.644 18.656 1.00 88.50 192 ASP A N 1
ATOM 1504 C CA . ASP A 1 192 ? 1.083 14.450 19.735 1.00 88.50 192 ASP A CA 1
ATOM 1505 C C . ASP A 1 192 ? -0.111 15.274 19.235 1.00 88.50 192 ASP A 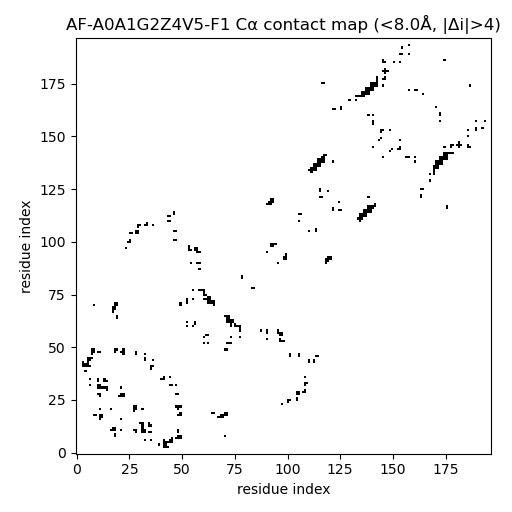C 1
ATOM 1507 O O . ASP A 1 192 ? -1.153 15.301 19.886 1.00 88.50 192 ASP A O 1
ATOM 1511 N N . TYR A 1 193 ? 0.001 15.873 18.048 1.00 92.44 193 TYR A N 1
ATOM 1512 C CA . TYR A 1 193 ? -1.075 16.650 17.439 1.00 92.44 193 TYR A CA 1
ATOM 1513 C C . TYR A 1 193 ? -2.324 15.806 17.159 1.00 92.44 193 TYR A C 1
ATOM 1515 O O . TYR A 1 193 ? -3.418 16.178 17.581 1.00 92.44 193 TYR A O 1
ATOM 1523 N N . VAL A 1 194 ? -2.161 14.654 16.500 1.00 89.19 194 VAL A N 1
ATOM 1524 C CA . VAL A 1 194 ? -3.275 13.767 16.124 1.00 89.19 194 VAL A CA 1
ATOM 1525 C C . VAL A 1 194 ? -3.943 13.150 17.354 1.00 89.19 194 VAL A C 1
ATOM 1527 O O . VAL A 1 194 ? -5.158 13.024 17.375 1.00 89.19 194 VAL A O 1
ATOM 1530 N N . ARG A 1 195 ? -3.192 12.807 18.411 1.00 86.50 195 ARG A N 1
ATOM 1531 C CA . ARG A 1 195 ? -3.766 12.242 19.653 1.00 86.50 195 ARG A CA 1
ATOM 1532 C C . ARG A 1 195 ? -4.658 13.208 20.432 1.00 86.50 195 ARG A C 1
ATOM 1534 O O . ARG A 1 195 ? -5.414 12.760 21.289 1.00 86.50 195 ARG A O 1
ATOM 1541 N N . ARG A 1 196 ? -4.509 14.516 20.217 1.00 89.38 196 ARG A N 1
ATOM 1542 C CA . ARG A 1 196 ? -5.262 15.562 20.928 1.00 89.38 196 ARG A CA 1
ATOM 1543 C C . ARG A 1 196 ? -6.563 15.955 20.220 1.00 89.38 196 ARG A C 1
ATOM 1545 O O . ARG A 1 196 ? -7.234 16.871 20.693 1.00 89.38 196 ARG A O 1
ATOM 1552 N N . ARG A 1 197 ? -6.878 15.330 19.087 1.00 79.50 197 ARG A N 1
ATOM 1553 C CA . ARG A 1 197 ? -8.064 15.581 18.263 1.00 79.50 197 ARG A CA 1
ATOM 1554 C C . ARG A 1 197 ? -8.968 14.360 18.282 1.00 79.50 197 ARG A C 1
ATOM 1556 O O . ARG A 1 197 ? -10.193 14.590 18.274 1.00 79.50 197 ARG A O 1
#

Radius of gyration: 17.95 Å; Cα contacts (8 Å, |Δi|>4): 285; chains: 1; bounding box: 38×47×40 Å

Secondary structure (DSSP, 8-state):
-------STHHHHHTT--HHHHTT-HHHHHHHHHHHHHHH--SSPPS-SSGGGHHHHHTT--EEPPSTTPPPEE-S-SSSSGGGGGGPPPP-TTTSTTGGGHHHHHHHTT-SEEEE-TTS-HHHHHHHHTT-TTSEEEEEPPHHHHHH--HHHHHHHHHHHHHHHTT-SSEEEE--S--TT--HHHHHHHHHHHHT-